Protein AF-0000000075784967 (afdb_homodimer)

Structure (mmCIF, N/CA/C/O backbone):
data_AF-0000000075784967-model_v1
#
loop_
_entity.id
_entity.type
_entity.pdbx_description
1 polymer 'Dynein light chain roadblock-type 1 isoform X1'
#
loop_
_atom_site.group_PDB
_atom_site.id
_atom_site.type_symbol
_atom_site.label_atom_id
_atom_site.label_alt_id
_atom_site.label_comp_id
_atom_site.label_asym_id
_atom_site.label_entity_id
_atom_site.label_seq_id
_atom_site.pdbx_PDB_ins_code
_atom_site.Cartn_x
_atom_site.Cartn_y
_atom_site.Cartn_z
_atom_site.occupancy
_atom_site.B_iso_or_equiv
_atom_site.auth_seq_id
_atom_site.auth_comp_id
_atom_site.auth_asym_id
_atom_site.auth_atom_id
_atom_site.pdbx_PDB_model_num
ATOM 1 N N . MET A 1 1 ? 44.312 -37.844 -14.57 1 30.09 1 MET A N 1
ATOM 2 C CA . MET A 1 1 ? 43.688 -36.562 -14.875 1 30.09 1 MET A CA 1
ATOM 3 C C . MET A 1 1 ? 42.281 -36.5 -14.273 1 30.09 1 MET A C 1
ATOM 5 O O . MET A 1 1 ? 41.438 -37.344 -14.555 1 30.09 1 MET A O 1
ATOM 9 N N . LEU A 1 2 ? 42.125 -36 -12.969 1 28.58 2 LEU A N 1
ATOM 10 C CA . LEU A 1 2 ? 41.062 -36.156 -11.969 1 28.58 2 LEU A CA 1
ATOM 11 C C . LEU A 1 2 ? 39.844 -35.344 -12.352 1 28.58 2 LEU A C 1
ATOM 13 O O . LEU A 1 2 ? 39.906 -34.125 -12.508 1 28.58 2 LEU A O 1
ATOM 17 N N . ARG A 1 3 ? 38.844 -35.844 -13.094 1 38.06 3 ARG A N 1
ATOM 18 C CA . ARG A 1 3 ? 37.562 -35.312 -13.516 1 38.06 3 ARG A CA 1
ATOM 19 C C . ARG A 1 3 ? 36.75 -34.812 -12.32 1 38.06 3 ARG A C 1
ATOM 21 O O . ARG A 1 3 ? 36.375 -35.594 -11.453 1 38.06 3 ARG A O 1
ATOM 28 N N . ILE A 1 4 ? 37.094 -33.562 -11.711 1 37 4 ILE A N 1
ATOM 29 C CA . ILE A 1 4 ? 36.312 -33.031 -10.586 1 37 4 ILE A CA 1
ATOM 30 C C . ILE A 1 4 ? 34.844 -32.906 -10.984 1 37 4 ILE A C 1
ATOM 32 O O . ILE A 1 4 ? 34.531 -32.312 -12.023 1 37 4 ILE A O 1
ATOM 36 N N . PRO A 1 5 ? 33.906 -33.719 -10.547 1 40.22 5 PRO A N 1
ATOM 37 C CA . PRO A 1 5 ? 32.5 -33.656 -10.898 1 40.22 5 PRO A CA 1
ATOM 38 C C . PRO A 1 5 ? 31.859 -32.312 -10.5 1 40.22 5 PRO A C 1
ATOM 40 O O . PRO A 1 5 ? 31.969 -31.906 -9.344 1 40.22 5 PRO A O 1
ATOM 43 N N . VAL A 1 6 ? 31.984 -31.156 -11.219 1 37.62 6 VAL A N 1
ATOM 44 C CA . VAL A 1 6 ? 31.422 -29.828 -11.023 1 37.62 6 VAL A CA 1
ATOM 45 C C . VAL A 1 6 ? 29.922 -29.922 -10.742 1 37.62 6 VAL A C 1
ATOM 47 O O . VAL A 1 6 ? 29.109 -29.938 -11.672 1 37.62 6 VAL A O 1
ATOM 50 N N . GLY A 1 7 ? 29.312 -31.031 -10.289 1 36.94 7 GLY A N 1
ATOM 51 C CA . GLY A 1 7 ? 27.875 -31.234 -10.156 1 36.94 7 GLY A CA 1
ATOM 52 C C . GLY A 1 7 ? 27.203 -30.188 -9.281 1 36.94 7 GLY A C 1
ATOM 53 O O . GLY A 1 7 ? 25.984 -30.219 -9.102 1 36.94 7 GLY A O 1
ATOM 54 N N . LEU A 1 8 ? 27.859 -29.75 -8.078 1 37.34 8 LEU A N 1
ATOM 55 C CA . LEU A 1 8 ? 27.109 -28.969 -7.109 1 37.34 8 LEU A CA 1
ATOM 56 C C . LEU A 1 8 ? 26.703 -27.625 -7.703 1 37.34 8 LEU A C 1
ATOM 58 O O . LEU A 1 8 ? 27.516 -26.719 -7.824 1 37.34 8 LEU A O 1
ATOM 62 N N . SER A 1 9 ? 26.172 -27.5 -8.844 1 36.31 9 SER A N 1
ATOM 63 C CA . SER A 1 9 ? 25.797 -26.156 -9.305 1 36.31 9 SER A CA 1
ATOM 64 C C . SER A 1 9 ? 25.031 -25.406 -8.219 1 36.31 9 SER A C 1
ATOM 66 O O . SER A 1 9 ? 24.031 -25.906 -7.691 1 36.31 9 SER A O 1
ATOM 68 N N . LEU A 1 10 ? 25.531 -24.547 -7.375 1 37.19 10 LEU A N 1
ATOM 69 C CA . LEU A 1 10 ? 25.219 -23.594 -6.32 1 37.19 10 LEU A CA 1
ATOM 70 C C . LEU A 1 10 ? 23.891 -22.891 -6.59 1 37.19 10 LEU A C 1
ATOM 72 O O . LEU A 1 10 ? 23.469 -22.047 -5.797 1 37.19 10 LEU A O 1
ATOM 76 N N . GLY A 1 11 ? 23.609 -22.531 -7.895 1 38.69 11 GLY A N 1
ATOM 77 C CA . GLY A 1 11 ? 22.438 -21.703 -8.141 1 38.69 11 GLY A CA 1
ATOM 78 C C . GLY A 1 11 ? 21.172 -22.266 -7.512 1 38.69 11 GLY A C 1
ATOM 79 O O . GLY A 1 11 ? 20.469 -23.078 -8.125 1 38.69 11 GLY A O 1
ATOM 80 N N . GLN A 1 12 ? 21.156 -22.844 -6.387 1 38.25 12 GLN A N 1
ATOM 81 C CA . GLN A 1 12 ? 20.094 -23.609 -5.754 1 38.25 12 GLN A CA 1
ATOM 82 C C . GLN A 1 12 ? 18.734 -22.938 -5.969 1 38.25 12 GLN A C 1
ATOM 84 O O . GLN A 1 12 ? 18.484 -21.844 -5.461 1 38.25 12 GLN A O 1
ATOM 89 N N . GLU A 1 13 ? 18.141 -22.812 -7.188 1 47.31 13 GLU A N 1
ATOM 90 C CA . GLU A 1 13 ? 16.75 -22.578 -7.57 1 47.31 13 GLU A CA 1
ATOM 91 C C . GLU A 1 13 ? 15.789 -23.047 -6.484 1 47.31 13 GLU A C 1
ATOM 93 O O . GLU A 1 13 ? 15.977 -24.125 -5.914 1 47.31 13 GLU A O 1
ATOM 98 N N . VAL A 1 14 ? 15.602 -22.219 -5.469 1 52.06 14 VAL A N 1
ATOM 99 C CA . VAL A 1 14 ? 14.508 -22.703 -4.641 1 52.06 14 VAL A CA 1
ATOM 100 C C . VAL A 1 14 ? 13.633 -23.656 -5.441 1 52.06 14 VAL A C 1
ATOM 102 O O . VAL A 1 14 ? 13.195 -23.328 -6.547 1 52.06 14 VAL A O 1
ATOM 105 N N . GLY A 1 15 ? 13.961 -24.859 -5.531 1 57.5 15 GLY A N 1
ATOM 106 C CA . GLY A 1 15 ? 13.258 -25.891 -6.27 1 57.5 15 GLY A CA 1
ATOM 107 C C . GLY A 1 15 ? 11.75 -25.703 -6.254 1 57.5 15 GLY A C 1
ATOM 108 O O . GLY A 1 15 ? 11.219 -24.984 -5.418 1 57.5 15 GLY A O 1
ATOM 109 N N . ASP A 1 16 ? 11.102 -25.906 -7.465 1 68.19 16 ASP A N 1
ATOM 110 C CA . ASP A 1 16 ? 9.664 -25.906 -7.691 1 68.19 16 ASP A CA 1
ATOM 111 C C . ASP A 1 16 ? 8.914 -26.438 -6.465 1 68.19 16 ASP A C 1
ATOM 113 O O . ASP A 1 16 ? 7.867 -25.891 -6.094 1 68.19 16 ASP A O 1
ATOM 117 N N . ALA A 1 17 ? 9.641 -27.422 -5.809 1 72.25 17 ALA A N 1
ATOM 118 C CA . ALA A 1 17 ? 8.969 -28.047 -4.672 1 72.25 17 ALA A CA 1
ATOM 119 C C . ALA A 1 17 ? 8.922 -27.094 -3.479 1 72.25 17 ALA A C 1
ATOM 121 O O . ALA A 1 17 ? 7.914 -27.016 -2.77 1 72.25 17 ALA A O 1
ATOM 122 N N . GLU A 1 18 ? 10 -26.375 -3.289 1 76 18 GLU A N 1
ATOM 123 C CA . GLU A 1 18 ? 10.055 -25.438 -2.162 1 76 18 GLU A CA 1
ATOM 124 C C . GLU A 1 18 ? 9.078 -24.281 -2.359 1 76 18 GLU A C 1
ATOM 126 O O . GLU A 1 18 ? 8.43 -23.844 -1.409 1 76 18 GLU A O 1
ATOM 131 N N . VAL A 1 19 ? 9.008 -23.922 -3.562 1 77.62 19 VAL A N 1
ATOM 132 C CA . VAL A 1 19 ? 8.078 -22.844 -3.879 1 77.62 19 VAL A CA 1
ATOM 133 C C . VAL A 1 19 ? 6.645 -23.297 -3.633 1 77.62 19 VAL A C 1
ATOM 135 O O . VAL A 1 19 ? 5.848 -22.578 -3.037 1 77.62 19 VAL A O 1
ATOM 138 N N . GLU A 1 20 ? 6.422 -24.484 -4.027 1 80.38 20 GLU A N 1
ATOM 139 C CA . GLU A 1 20 ? 5.078 -25.047 -3.875 1 80.38 20 GLU A CA 1
ATOM 140 C C . GLU A 1 20 ? 4.691 -25.156 -2.402 1 80.38 20 GLU A C 1
ATOM 142 O O . GLU A 1 20 ? 3.557 -24.844 -2.031 1 80.38 20 GLU A O 1
ATOM 147 N N . GLU A 1 21 ? 5.629 -25.594 -1.611 1 80.62 21 GLU A N 1
ATOM 148 C CA . GLU A 1 21 ? 5.348 -25.75 -0.188 1 80.62 21 GLU A CA 1
ATOM 149 C C . GLU A 1 21 ? 5.047 -24.406 0.463 1 80.62 21 GLU A C 1
ATOM 151 O O . GLU A 1 21 ? 4.137 -24.297 1.286 1 80.62 21 GLU A O 1
ATOM 156 N N . THR A 1 22 ? 5.871 -23.438 0.033 1 81.31 22 THR A N 1
ATOM 157 C CA . THR A 1 22 ? 5.648 -22.109 0.578 1 81.31 22 THR A CA 1
ATOM 158 C C . THR A 1 22 ? 4.27 -21.578 0.183 1 81.31 22 THR A C 1
ATOM 160 O O . THR A 1 22 ? 3.557 -21 1.007 1 81.31 22 THR A O 1
ATOM 163 N N . LEU A 1 23 ? 3.877 -21.797 -0.984 1 85.06 23 LEU A N 1
ATOM 164 C CA . LEU A 1 23 ? 2.588 -21.328 -1.479 1 85.06 23 LEU A CA 1
ATOM 165 C C . LEU A 1 23 ? 1.44 -22.016 -0.75 1 85.06 23 LEU A C 1
ATOM 167 O O . LEU A 1 23 ? 0.428 -21.391 -0.435 1 85.06 23 LEU A O 1
ATOM 171 N N . LYS A 1 24 ? 1.698 -23.312 -0.463 1 85.19 24 LYS A N 1
ATOM 172 C CA . LYS A 1 24 ? 0.679 -24.062 0.254 1 85.19 24 LYS A CA 1
ATOM 173 C C . LYS A 1 24 ? 0.503 -23.547 1.678 1 85.19 24 LYS A C 1
ATOM 175 O O . LYS A 1 24 ? -0.623 -23.406 2.16 1 85.19 24 LYS A O 1
ATOM 180 N N . ARG A 1 25 ? 1.596 -23.297 2.229 1 87.44 25 ARG A N 1
ATOM 181 C CA . ARG A 1 25 ? 1.563 -22.75 3.586 1 87.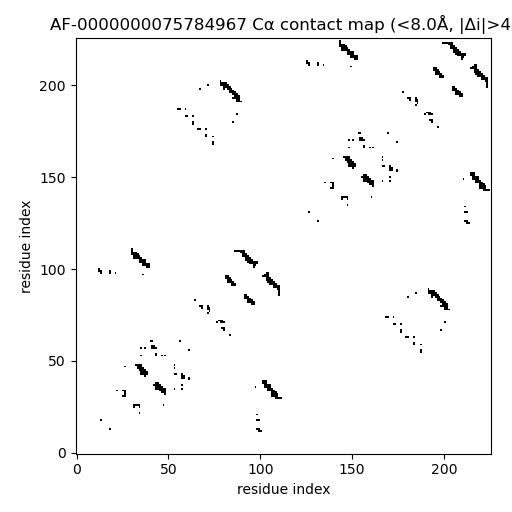44 25 ARG A CA 1
ATOM 182 C C . ARG A 1 25 ? 0.834 -21.422 3.627 1 87.44 25 ARG A C 1
ATOM 184 O O . ARG A 1 25 ? -0.001 -21.188 4.504 1 87.44 25 ARG A O 1
ATOM 191 N N . LEU A 1 26 ? 1.11 -20.609 2.711 1 87.56 26 LEU A N 1
ATOM 192 C CA . LEU A 1 26 ? 0.487 -19.297 2.668 1 87.56 26 LEU A CA 1
ATOM 193 C C . LEU A 1 26 ? -1.01 -19.406 2.396 1 87.56 26 LEU A C 1
ATOM 195 O O . LEU A 1 26 ? -1.811 -18.688 2.992 1 87.56 26 LEU A O 1
ATOM 199 N N . GLN A 1 27 ? -1.315 -20.328 1.542 1 89.94 27 GLN A N 1
ATOM 200 C CA . GLN A 1 27 ? -2.709 -20.516 1.159 1 89.94 27 GLN A CA 1
ATOM 201 C C . GLN A 1 27 ? -3.527 -21.078 2.322 1 89.94 27 GLN A C 1
ATOM 203 O O . GLN A 1 27 ? -4.742 -20.875 2.387 1 89.94 27 GLN A O 1
ATOM 208 N N . SER A 1 28 ? -2.838 -21.75 3.219 1 90.31 28 SER A N 1
ATOM 209 C CA . SER A 1 28 ? -3.535 -22.406 4.32 1 90.31 28 SER A CA 1
ATOM 210 C C . SER A 1 28 ? -3.836 -21.422 5.445 1 90.31 28 SER A C 1
ATOM 212 O O . SER A 1 28 ? -4.609 -21.734 6.359 1 90.31 28 SER A O 1
ATOM 214 N N . GLN A 1 29 ? -3.238 -20.281 5.367 1 89.69 29 GLN A N 1
ATOM 215 C CA . GLN A 1 29 ? -3.482 -19.266 6.383 1 89.69 29 GLN A CA 1
ATOM 216 C C . GLN A 1 29 ? -4.941 -18.812 6.375 1 89.69 29 GLN A C 1
ATOM 218 O O . GLN A 1 29 ? -5.566 -18.734 5.316 1 89.69 29 GLN A O 1
ATOM 223 N N . LYS A 1 30 ? -5.391 -18.484 7.555 1 89.31 30 LYS A N 1
ATOM 224 C CA . LYS A 1 30 ? -6.777 -18.047 7.688 1 89.31 30 LYS A CA 1
ATOM 225 C C . LYS A 1 30 ? -7.023 -16.766 6.918 1 89.31 30 LYS A C 1
ATOM 227 O O . LYS A 1 30 ? -6.246 -15.812 7.02 1 89.31 30 LYS A O 1
ATOM 232 N N . GLY A 1 31 ? -8.094 -16.797 6.074 1 92.56 31 GLY A N 1
ATOM 233 C CA . GLY A 1 31 ? -8.555 -15.586 5.398 1 92.56 31 GLY A CA 1
ATOM 234 C C . GLY A 1 31 ? -7.898 -15.375 4.047 1 92.56 31 GLY A C 1
ATOM 235 O O . GLY A 1 31 ? -8.289 -14.484 3.295 1 92.56 31 GLY A O 1
ATOM 236 N N . VAL A 1 32 ? -6.969 -16.234 3.756 1 94.5 32 VAL A N 1
ATOM 237 C CA . VAL A 1 32 ? -6.289 -16.078 2.475 1 94.5 32 VAL A CA 1
ATOM 238 C C . VAL A 1 32 ? -7.195 -16.578 1.348 1 94.5 32 VAL A C 1
ATOM 240 O O . VAL A 1 32 ? -7.664 -17.719 1.371 1 94.5 32 VAL A O 1
ATOM 243 N N . GLN A 1 33 ? -7.379 -15.703 0.382 1 95.19 33 GLN A N 1
ATOM 244 C CA . GLN A 1 33 ? -8.234 -16.016 -0.759 1 95.19 33 GLN A CA 1
ATOM 245 C C . GLN A 1 33 ? -7.418 -16.594 -1.912 1 95.19 33 GLN A C 1
ATOM 247 O O . GLN A 1 33 ? -7.934 -17.375 -2.709 1 95.19 33 GLN A O 1
ATOM 252 N N . GLY A 1 34 ? -6.199 -16.172 -2.037 1 95.5 34 GLY A N 1
ATOM 253 C CA . GLY A 1 34 ? -5.363 -16.688 -3.113 1 95.5 34 GLY A CA 1
ATOM 254 C C . GLY A 1 34 ? -3.979 -16.062 -3.139 1 95.5 34 GLY A C 1
ATOM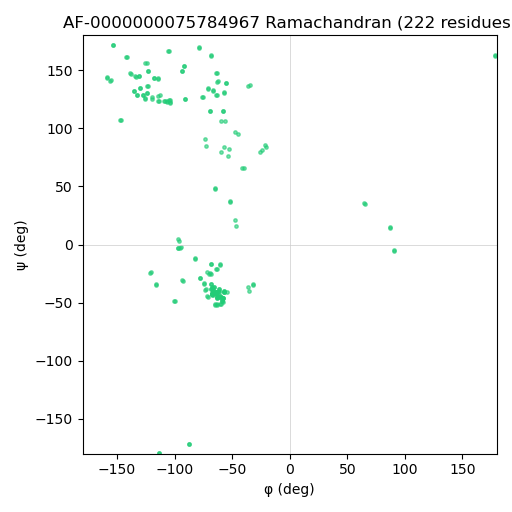 255 O O . GLY A 1 34 ? -3.742 -15.039 -2.504 1 95.5 34 GLY A O 1
ATOM 256 N N . ILE A 1 35 ? -3.145 -16.781 -3.855 1 96.12 35 ILE A N 1
ATOM 257 C CA . ILE A 1 35 ? -1.762 -16.359 -4.035 1 96.12 35 ILE A CA 1
ATOM 258 C C . ILE A 1 35 ? -1.398 -16.391 -5.52 1 96.12 35 ILE A C 1
ATOM 260 O O . ILE A 1 35 ? -1.748 -17.344 -6.227 1 96.12 35 ILE A O 1
ATOM 264 N N . ILE A 1 36 ? -0.762 -15.352 -5.941 1 95.62 36 ILE A N 1
ATOM 265 C CA . ILE A 1 36 ? -0.287 -15.281 -7.316 1 95.62 36 ILE A CA 1
ATOM 266 C C . ILE A 1 36 ? 1.199 -14.93 -7.336 1 95.62 36 ILE A C 1
ATOM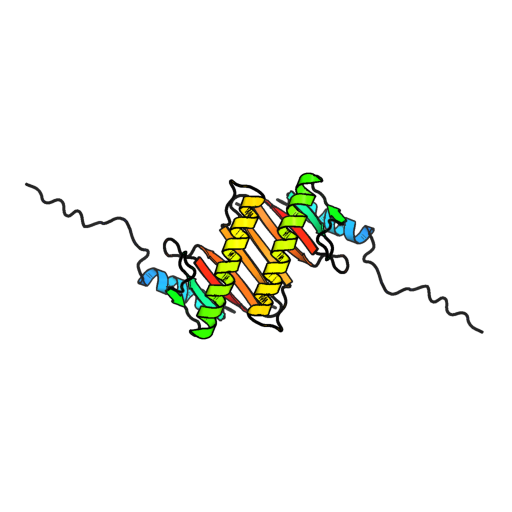 268 O O . ILE A 1 36 ? 1.629 -13.992 -6.668 1 95.62 36 ILE A O 1
ATOM 272 N N . VAL A 1 37 ? 1.924 -15.719 -8.039 1 95 37 VAL A N 1
ATOM 273 C CA . VAL A 1 37 ? 3.332 -15.414 -8.266 1 95 37 VAL A CA 1
ATOM 274 C C . VAL A 1 37 ? 3.521 -14.891 -9.688 1 95 37 VAL A C 1
ATOM 276 O O . VAL A 1 37 ? 3.141 -15.555 -10.656 1 95 37 VAL A O 1
ATOM 279 N N . VAL A 1 38 ? 4.117 -13.703 -9.75 1 95.62 38 VAL A N 1
ATOM 280 C CA . VAL A 1 38 ? 4.27 -13.062 -11.055 1 95.62 38 VAL A CA 1
ATOM 281 C C . VAL A 1 38 ? 5.742 -12.758 -11.312 1 95.62 38 VAL A C 1
ATOM 283 O O . VAL A 1 38 ? 6.5 -12.484 -10.375 1 95.62 38 VAL A O 1
ATOM 286 N N . ASN A 1 39 ? 6.137 -12.781 -12.539 1 92.94 39 ASN A N 1
ATOM 287 C CA . ASN A 1 39 ? 7.508 -12.422 -12.891 1 92.94 39 ASN A CA 1
ATOM 288 C C . ASN A 1 39 ? 7.648 -10.914 -13.109 1 92.94 39 ASN A C 1
ATOM 290 O O . ASN A 1 39 ? 6.707 -10.156 -12.875 1 92.94 39 ASN A O 1
ATOM 294 N N . THR A 1 40 ? 8.836 -10.492 -13.602 1 90.75 40 THR A N 1
ATOM 295 C CA . THR A 1 40 ? 9.172 -9.078 -13.734 1 90.75 40 THR A CA 1
ATOM 296 C C . THR A 1 40 ? 8.328 -8.414 -14.812 1 90.75 40 THR A C 1
ATOM 298 O O . THR A 1 40 ? 8.211 -7.191 -14.852 1 90.75 40 THR A O 1
ATOM 301 N N . GLU A 1 41 ? 7.742 -9.273 -15.641 1 91.69 41 GLU A N 1
ATOM 302 C CA . GLU A 1 41 ? 6.938 -8.727 -16.734 1 91.69 41 GLU A CA 1
ATOM 303 C C . GLU A 1 41 ? 5.457 -8.703 -16.375 1 91.69 41 GLU A C 1
ATOM 305 O O . GLU A 1 41 ? 4.617 -8.328 -17.188 1 91.69 41 GLU A O 1
ATOM 310 N N . GLY A 1 42 ? 5.152 -9.195 -15.242 1 93.25 42 GLY A N 1
ATOM 311 C CA . GLY A 1 42 ? 3.764 -9.211 -14.82 1 93.25 42 GLY A CA 1
ATOM 312 C C . GLY A 1 42 ? 3.008 -10.438 -15.289 1 93.25 42 GLY A C 1
ATOM 313 O O . GLY A 1 42 ? 1.774 -10.453 -15.281 1 93.25 42 GLY A O 1
ATOM 314 N N . ILE A 1 43 ? 3.729 -11.422 -15.727 1 95.12 43 ILE A N 1
ATOM 315 C CA . ILE A 1 43 ? 3.129 -12.664 -16.188 1 95.12 43 ILE A CA 1
ATOM 316 C C . ILE A 1 43 ? 3.016 -13.648 -15.031 1 95.12 43 ILE A C 1
ATOM 318 O O . ILE A 1 43 ? 4.008 -13.953 -14.367 1 95.12 43 ILE A O 1
ATOM 322 N N . PRO A 1 44 ? 1.828 -14.172 -14.766 1 95.06 44 PRO A N 1
ATOM 323 C CA . PRO A 1 44 ? 1.679 -15.133 -13.664 1 95.06 44 PRO A CA 1
ATOM 324 C C . PRO A 1 44 ? 2.406 -16.453 -13.93 1 95.06 44 PRO A C 1
ATOM 326 O O . PRO A 1 44 ? 2.279 -17.016 -15.016 1 95.06 44 PRO A O 1
ATOM 329 N N . ILE A 1 45 ? 3.141 -16.906 -13 1 92.5 45 ILE A N 1
ATOM 330 C CA . ILE A 1 45 ? 3.871 -18.172 -13.047 1 92.5 45 ILE A CA 1
ATOM 331 C C . ILE A 1 45 ? 3.098 -19.234 -12.281 1 92.5 45 ILE A C 1
ATOM 333 O O . ILE A 1 45 ? 3.018 -20.391 -12.727 1 92.5 45 ILE A O 1
ATOM 337 N N . LYS A 1 46 ? 2.686 -18.938 -11.133 1 91.81 46 LYS A N 1
ATOM 338 C CA . LYS A 1 46 ? 1.899 -19.797 -10.258 1 91.81 46 LYS A CA 1
ATOM 339 C C . LYS A 1 46 ? 0.73 -19.031 -9.641 1 91.81 46 LYS A C 1
ATOM 341 O O . LYS A 1 46 ? 0.845 -17.844 -9.344 1 91.81 46 LYS A O 1
ATOM 346 N N . SER A 1 47 ? -0.393 -19.797 -9.484 1 93.62 47 SER A N 1
ATOM 347 C CA . SER A 1 47 ? -1.565 -19.156 -8.883 1 93.62 47 SER A CA 1
ATOM 348 C C . SER A 1 47 ? -2.48 -20.203 -8.242 1 93.62 47 SER A C 1
ATOM 350 O O . SER A 1 47 ? -2.625 -21.312 -8.75 1 93.62 47 SER A O 1
ATOM 352 N N . THR A 1 48 ? -2.994 -19.812 -7.129 1 94.19 48 THR A N 1
ATOM 353 C CA . THR A 1 48 ? -4.004 -20.656 -6.508 1 94.19 48 THR A CA 1
ATOM 354 C C . THR A 1 48 ? -5.406 -20.172 -6.863 1 94.19 48 THR A C 1
ATOM 356 O O . THR A 1 48 ? -6.398 -20.688 -6.324 1 94.19 48 THR A O 1
ATOM 359 N N . MET A 1 49 ? -5.512 -19.188 -7.703 1 94.19 49 MET A N 1
ATOM 360 C CA . MET A 1 49 ? -6.785 -18.609 -8.117 1 94.19 49 MET A CA 1
ATOM 361 C C . MET A 1 49 ? -7.148 -19.031 -9.531 1 94.19 49 MET A C 1
ATOM 363 O O . MET A 1 49 ? -6.328 -19.625 -10.234 1 94.19 49 MET A O 1
ATOM 367 N N . ASP A 1 50 ? -8.438 -18.781 -9.898 1 95.56 50 ASP A N 1
ATOM 368 C CA . ASP A 1 50 ? -8.844 -19.125 -11.258 1 95.56 50 ASP A CA 1
ATOM 369 C C . ASP A 1 50 ? -8.156 -18.203 -12.273 1 95.56 50 ASP A C 1
ATOM 371 O O . ASP A 1 50 ? -7.68 -17.125 -11.922 1 95.56 50 ASP A O 1
ATOM 375 N N . ASN A 1 51 ? -8.125 -18.578 -13.547 1 95.44 51 ASN A N 1
ATOM 376 C CA . ASN A 1 51 ? -7.34 -17.906 -14.578 1 95.44 51 ASN A CA 1
ATOM 377 C C . ASN A 1 51 ? -7.809 -16.469 -14.797 1 95.44 51 ASN A C 1
ATOM 379 O O . ASN A 1 51 ? -6.992 -15.547 -14.836 1 95.44 51 ASN A O 1
ATOM 383 N N . PRO A 1 52 ? -9.109 -16.203 -14.914 1 95.88 52 PRO A N 1
ATOM 384 C CA . PRO A 1 52 ? -9.539 -14.828 -15.117 1 95.88 52 PRO A CA 1
ATOM 385 C C . PRO A 1 52 ? -9.148 -13.906 -13.961 1 95.88 52 PRO A C 1
ATOM 387 O O . PRO A 1 52 ? -8.688 -12.781 -14.195 1 95.88 52 PRO A O 1
ATOM 390 N N . THR A 1 53 ? -9.281 -14.398 -12.75 1 95.69 53 THR A N 1
ATOM 391 C CA . THR A 1 53 ? -8.914 -13.625 -11.562 1 95.69 53 THR A CA 1
ATOM 392 C C . THR A 1 53 ? -7.402 -13.406 -11.508 1 95.69 53 THR A C 1
ATOM 394 O O . THR A 1 53 ? -6.941 -12.305 -11.227 1 95.69 53 THR A O 1
ATOM 397 N N . THR A 1 54 ? -6.656 -14.461 -11.82 1 96.75 54 THR A N 1
ATOM 398 C CA . THR A 1 54 ? -5.199 -14.391 -11.844 1 96.75 54 THR A CA 1
ATOM 399 C C . THR A 1 54 ? -4.719 -13.336 -12.836 1 96.75 54 THR A C 1
ATOM 401 O O . THR A 1 54 ? -3.883 -12.492 -12.5 1 96.75 54 THR A O 1
ATOM 404 N N . THR A 1 55 ? -5.273 -13.398 -14 1 96.38 55 THR A N 1
ATOM 405 C CA . THR A 1 55 ? -4.863 -12.469 -15.039 1 96.38 55 THR A CA 1
ATOM 406 C C . THR A 1 55 ? -5.203 -11.031 -14.656 1 96.38 55 THR A C 1
ATOM 408 O O . THR A 1 55 ? -4.387 -10.125 -14.836 1 96.38 55 THR A O 1
ATOM 411 N N . GLN A 1 56 ? -6.352 -10.852 -14.078 1 96 56 GLN A N 1
ATOM 412 C CA . GLN A 1 56 ? -6.797 -9.523 -13.68 1 96 56 GLN A CA 1
ATOM 413 C C . GLN A 1 56 ? -5.898 -8.938 -12.594 1 96 56 GLN A C 1
ATOM 415 O O . GLN A 1 56 ? -5.383 -7.828 -12.734 1 96 56 GLN A O 1
ATOM 420 N N . TYR A 1 57 ? -5.719 -9.695 -11.586 1 96.88 57 TYR A N 1
ATOM 421 C CA . TYR A 1 57 ? -4.883 -9.227 -10.484 1 96.88 57 TYR A CA 1
ATOM 422 C C . TYR A 1 57 ? -3.449 -9 -10.945 1 96.88 57 TYR A C 1
ATOM 424 O O . TYR A 1 57 ? -2.834 -7.984 -10.602 1 96.88 57 TYR A O 1
ATOM 432 N N . ALA A 1 58 ? -2.953 -9.93 -11.68 1 96.44 58 ALA A N 1
ATOM 433 C CA . ALA A 1 58 ? -1.562 -9.836 -12.109 1 96.44 58 ALA A CA 1
ATOM 434 C C . ALA A 1 58 ? -1.315 -8.562 -12.906 1 96.44 58 ALA A C 1
ATOM 436 O O . ALA A 1 58 ? -0.351 -7.836 -12.648 1 96.44 58 ALA A O 1
ATOM 437 N N . ASN A 1 59 ? -2.168 -8.336 -13.836 1 96 59 ASN A N 1
ATOM 438 C CA . ASN A 1 59 ? -2.012 -7.168 -14.688 1 96 59 ASN A CA 1
ATOM 439 C C . ASN A 1 59 ? -2.131 -5.871 -13.898 1 96 59 ASN A C 1
ATOM 441 O O . ASN A 1 59 ? -1.23 -5.031 -13.93 1 96 59 ASN A O 1
ATOM 445 N N . LEU A 1 60 ? -3.188 -5.738 -13.133 1 96.12 60 LEU A N 1
ATOM 446 C CA . LEU A 1 60 ? -3.465 -4.504 -12.406 1 96.12 60 LEU A CA 1
ATOM 447 C C . LEU A 1 60 ? -2.42 -4.262 -11.328 1 96.12 60 LEU A C 1
ATOM 449 O O . LEU A 1 60 ? -1.938 -3.139 -11.156 1 96.12 60 LEU A O 1
ATOM 453 N N . MET A 1 61 ? -2.027 -5.309 -10.617 1 96.06 61 MET A N 1
ATOM 454 C CA . MET A 1 61 ? -1.093 -5.137 -9.508 1 96.06 61 MET A CA 1
ATOM 455 C C . MET A 1 61 ? 0.321 -4.887 -10.023 1 96.06 61 MET A C 1
ATOM 457 O O . MET A 1 61 ? 1.091 -4.152 -9.406 1 96.06 61 MET A O 1
ATOM 461 N N . HIS A 1 62 ? 0.572 -5.531 -11.156 1 94.62 62 HIS A N 1
ATOM 462 C CA . HIS A 1 62 ? 1.879 -5.262 -11.742 1 94.62 62 HIS A CA 1
ATOM 463 C C . HIS A 1 62 ? 2.039 -3.783 -12.07 1 94.62 62 HIS A C 1
ATOM 465 O O . HIS A 1 62 ? 3.049 -3.17 -11.719 1 94.62 62 HIS A O 1
ATOM 471 N N . ASN A 1 63 ? 1.087 -3.256 -12.758 1 95.75 63 ASN A N 1
ATOM 472 C CA . ASN A 1 63 ? 1.108 -1.835 -13.094 1 95.75 63 ASN A CA 1
ATOM 473 C C . ASN A 1 63 ? 1.187 -0.968 -11.836 1 95.75 63 ASN A C 1
ATOM 475 O O . ASN A 1 63 ? 1.922 0.02 -11.805 1 95.75 63 ASN A O 1
ATOM 479 N N . PHE A 1 64 ? 0.5 -1.362 -10.883 1 96.44 64 PHE A N 1
ATOM 480 C CA . PHE A 1 64 ? 0.454 -0.596 -9.641 1 96.44 64 PHE A CA 1
ATOM 481 C C . PHE A 1 64 ? 1.8 -0.639 -8.93 1 96.44 64 PHE A C 1
ATOM 483 O O . PHE A 1 64 ? 2.256 0.371 -8.391 1 96.44 64 PHE A O 1
ATOM 490 N N . ILE A 1 65 ? 2.451 -1.744 -8.961 1 96.25 65 ILE A N 1
ATOM 491 C CA . ILE A 1 65 ? 3.746 -1.915 -8.312 1 96.25 65 ILE A CA 1
ATOM 492 C C . ILE A 1 65 ? 4.797 -1.062 -9.023 1 96.25 65 ILE A C 1
ATOM 494 O O . ILE A 1 65 ? 5.648 -0.45 -8.375 1 96.25 65 ILE A O 1
ATOM 498 N N . LEU A 1 66 ? 4.742 -1.047 -10.375 1 95 66 LEU A N 1
ATOM 499 C CA . LEU A 1 66 ? 5.66 -0.197 -11.125 1 95 66 LEU A CA 1
ATOM 500 C C . LEU A 1 66 ? 5.52 1.261 -10.703 1 95 66 LEU A C 1
ATOM 502 O O . LEU A 1 66 ? 6.52 1.959 -10.523 1 95 66 LEU A O 1
ATOM 506 N N . LYS A 1 67 ? 4.336 1.672 -10.508 1 96.88 67 LYS A N 1
ATOM 507 C CA . LYS A 1 67 ? 4.082 3.039 -10.062 1 96.88 67 LYS A CA 1
ATOM 508 C C . LYS A 1 67 ? 4.602 3.26 -8.641 1 96.88 67 LYS A C 1
ATOM 510 O O . LYS A 1 67 ? 5.148 4.32 -8.336 1 96.88 67 LYS A O 1
ATOM 515 N N . ALA A 1 68 ? 4.344 2.297 -7.777 1 97.69 68 ALA A N 1
ATOM 516 C CA . ALA A 1 68 ? 4.84 2.389 -6.406 1 97.69 68 ALA A CA 1
ATOM 517 C C . ALA A 1 68 ? 6.359 2.531 -6.379 1 97.69 68 ALA A C 1
ATOM 519 O O . ALA A 1 68 ? 6.895 3.383 -5.664 1 97.69 68 ALA A O 1
ATOM 520 N N . ARG A 1 69 ? 6.988 1.7 -7.168 1 96.12 69 ARG A N 1
ATOM 521 C CA . ARG A 1 69 ? 8.445 1.769 -7.262 1 96.12 69 ARG A CA 1
ATOM 522 C C . ARG A 1 69 ? 8.898 3.148 -7.727 1 96.12 69 ARG A C 1
ATOM 524 O O . ARG A 1 69 ? 9.82 3.729 -7.156 1 96.12 69 ARG A O 1
ATOM 531 N N . SER A 1 70 ? 8.25 3.6 -8.719 1 97.25 70 SER A N 1
ATOM 532 C CA . SER A 1 70 ? 8.578 4.914 -9.258 1 97.25 70 SER A CA 1
ATOM 533 C C . SER A 1 70 ? 8.367 6.008 -8.211 1 97.25 70 SER A C 1
ATOM 535 O O . SER A 1 70 ? 9.203 6.895 -8.055 1 97.25 70 SER A O 1
ATOM 537 N N . THR A 1 71 ? 7.258 5.965 -7.516 1 97.19 71 THR A N 1
ATOM 538 C CA . THR A 1 71 ? 6.938 6.957 -6.5 1 97.19 71 THR A CA 1
ATOM 539 C C . THR A 1 71 ? 8 6.98 -5.41 1 97.19 71 THR A C 1
ATOM 541 O O . THR A 1 71 ? 8.484 8.047 -5.027 1 97.19 71 THR A O 1
ATOM 544 N N . VAL A 1 72 ? 8.43 5.832 -4.922 1 97.31 72 VAL A N 1
ATOM 545 C CA . VAL A 1 72 ? 9.445 5.707 -3.883 1 97.31 72 VAL A CA 1
ATOM 546 C C . VAL A 1 72 ? 10.766 6.305 -4.371 1 97.31 72 VAL A C 1
ATOM 548 O O . VAL A 1 72 ? 11.438 7.035 -3.639 1 97.31 72 VAL A O 1
ATOM 551 N N . ARG A 1 73 ? 11.094 6.113 -5.613 1 97.25 73 ARG A N 1
ATOM 552 C CA . ARG A 1 73 ? 12.359 6.578 -6.168 1 97.25 73 ARG A CA 1
ATOM 553 C C . ARG A 1 73 ? 12.312 8.078 -6.457 1 97.25 73 ARG A C 1
ATOM 555 O O . ARG A 1 73 ? 13.344 8.75 -6.426 1 97.25 73 ARG A O 1
ATOM 562 N N . GLU A 1 74 ? 11.086 8.555 -6.75 1 96.69 74 GLU A N 1
ATOM 563 C CA . GLU A 1 74 ? 10.922 9.992 -6.938 1 96.69 74 GLU A CA 1
ATOM 564 C C . GLU A 1 74 ? 11.125 10.742 -5.625 1 96.69 74 GLU A C 1
ATOM 566 O O . GLU A 1 74 ? 11.625 11.875 -5.621 1 96.69 74 GLU A O 1
ATOM 571 N N . ILE A 1 75 ? 10.727 10.117 -4.531 1 95 75 ILE A N 1
ATOM 572 C CA . ILE A 1 75 ? 10.93 10.711 -3.209 1 95 75 ILE A CA 1
ATOM 573 C C . ILE A 1 75 ? 12.414 10.648 -2.842 1 95 75 ILE A C 1
ATOM 575 O O . ILE A 1 75 ? 12.977 11.625 -2.348 1 95 75 ILE A O 1
ATOM 579 N N . ASP A 1 76 ? 12.977 9.516 -3.094 1 95.44 76 ASP A N 1
ATOM 580 C CA . ASP A 1 76 ? 14.391 9.266 -2.834 1 95.44 76 ASP A CA 1
ATOM 581 C C . ASP A 1 76 ? 14.977 8.305 -3.859 1 95.44 76 ASP A C 1
ATOM 583 O O . ASP A 1 76 ? 14.727 7.098 -3.799 1 95.44 76 ASP A O 1
ATOM 587 N N . PRO A 1 77 ? 15.828 8.789 -4.82 1 96.38 77 PRO A N 1
ATOM 588 C CA . PRO A 1 77 ? 16.328 7.973 -5.926 1 96.38 77 PRO A CA 1
ATOM 589 C C . PRO A 1 77 ? 17.141 6.773 -5.449 1 96.38 77 PRO A C 1
ATOM 591 O O . PRO A 1 77 ? 17.391 5.844 -6.223 1 96.38 77 PRO A O 1
ATOM 594 N N . GLN A 1 78 ? 17.625 6.754 -4.207 1 96.88 78 GLN A N 1
ATOM 595 C CA . GLN A 1 78 ? 18.406 5.641 -3.686 1 96.88 78 GLN A CA 1
ATOM 596 C C . GLN A 1 78 ? 17.531 4.648 -2.932 1 96.88 78 GLN A C 1
ATOM 598 O O . GLN A 1 78 ? 18.031 3.693 -2.334 1 96.88 78 GLN A O 1
ATOM 603 N N . ASN A 1 79 ? 16.344 4.957 -2.848 1 96.81 79 ASN A N 1
ATOM 604 C CA . ASN A 1 79 ? 15.383 4.129 -2.131 1 96.81 79 ASN A CA 1
ATOM 605 C C . ASN A 1 79 ? 14.703 3.129 -3.062 1 96.81 79 ASN A C 1
ATOM 607 O O . ASN A 1 79 ? 14.68 3.326 -4.281 1 96.81 79 ASN A O 1
ATOM 611 N N . ASP A 1 80 ? 14.234 1.972 -2.49 1 96.88 80 ASP A N 1
ATOM 612 C CA . ASP A 1 80 ? 13.555 0.942 -3.271 1 96.88 80 AS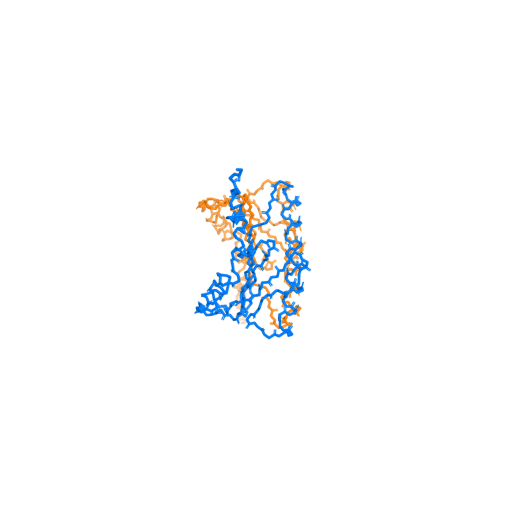P A CA 1
ATOM 613 C C . ASP A 1 80 ? 12.344 0.392 -2.521 1 96.88 80 ASP A C 1
ATOM 615 O O . ASP A 1 80 ? 12.391 0.228 -1.301 1 96.88 80 ASP A O 1
ATOM 619 N N . LEU A 1 81 ? 11.398 0.066 -3.281 1 96.62 81 LEU A N 1
ATOM 620 C CA . LEU A 1 81 ? 10.203 -0.557 -2.725 1 96.62 81 LEU A CA 1
ATOM 621 C C . LEU A 1 81 ? 10.492 -1.978 -2.254 1 96.62 81 LEU A C 1
ATOM 623 O O . LEU A 1 81 ? 11.141 -2.75 -2.969 1 96.62 81 LEU A O 1
ATOM 627 N N . THR A 1 82 ? 10.023 -2.377 -1.003 1 96.19 82 THR A N 1
ATOM 628 C CA . THR A 1 82 ? 10.258 -3.732 -0.518 1 96.19 82 THR A CA 1
ATOM 629 C C . THR A 1 82 ? 8.938 -4.441 -0.231 1 96.19 82 THR A C 1
ATOM 631 O O . THR A 1 82 ? 8.875 -5.672 -0.221 1 96.19 82 THR A O 1
ATOM 634 N N . PHE A 1 83 ? 7.887 -3.641 0.014 1 96.81 83 PHE A N 1
ATOM 635 C CA . PHE A 1 83 ? 6.602 -4.223 0.375 1 96.81 83 PHE A CA 1
ATOM 636 C C . PHE A 1 83 ? 5.469 -3.238 0.109 1 96.81 83 PHE A C 1
ATOM 638 O O . PHE A 1 83 ? 5.66 -2.023 0.195 1 96.81 83 PHE A O 1
ATOM 645 N N . LEU A 1 84 ? 4.332 -3.793 -0.326 1 97.62 84 LEU A N 1
ATOM 646 C CA . LEU A 1 84 ? 3.133 -3.002 -0.584 1 97.62 84 LEU A CA 1
ATOM 647 C C . LEU A 1 84 ? 1.896 -3.689 -0.017 1 97.62 84 LEU A C 1
ATOM 649 O O . LEU A 1 84 ? 1.731 -4.902 -0.166 1 97.62 84 LEU A O 1
ATOM 653 N N . ARG A 1 85 ? 1.07 -2.906 0.705 1 97.5 85 ARG A N 1
ATOM 654 C CA . ARG A 1 85 ? -0.182 -3.438 1.233 1 97.5 85 ARG A CA 1
ATOM 655 C C . ARG A 1 85 ? -1.343 -2.492 0.943 1 97.5 85 ARG A C 1
ATOM 657 O O . ARG A 1 85 ? -1.262 -1.295 1.227 1 97.5 85 ARG A O 1
ATOM 664 N N . ILE A 1 86 ? -2.357 -3.092 0.382 1 97.81 86 ILE A N 1
ATOM 665 C CA . ILE A 1 86 ? -3.586 -2.365 0.073 1 97.81 86 ILE A CA 1
ATOM 666 C C . ILE A 1 86 ? -4.758 -2.99 0.827 1 97.81 86 ILE A C 1
ATOM 668 O O . ILE A 1 86 ? -4.977 -4.199 0.752 1 97.81 86 ILE A O 1
ATOM 672 N N . ARG A 1 87 ? -5.434 -2.143 1.56 1 97.38 87 ARG A N 1
ATOM 673 C CA . ARG A 1 87 ? -6.668 -2.596 2.199 1 97.38 87 ARG A CA 1
ATOM 674 C C . ARG A 1 87 ? -7.883 -1.894 1.604 1 97.38 87 ARG A C 1
ATOM 676 O O . ARG A 1 87 ? -7.875 -0.674 1.424 1 97.38 87 ARG A O 1
ATOM 683 N N . SER A 1 88 ? -8.773 -2.689 1.241 1 97.31 88 SER A N 1
ATOM 684 C CA . SER A 1 88 ? -10.062 -2.193 0.755 1 97.31 88 SER A CA 1
ATOM 685 C C . SER A 1 88 ? -11.195 -2.574 1.702 1 97.31 88 SER A C 1
ATOM 687 O O . SER A 1 88 ? -10.961 -3.189 2.744 1 97.31 88 SER A O 1
ATOM 689 N N . LYS A 1 89 ? -12.43 -2.219 1.41 1 95.81 89 LYS A N 1
ATOM 690 C CA . LYS A 1 89 ? -13.609 -2.57 2.201 1 95.81 89 LYS A CA 1
ATOM 691 C C . LYS A 1 89 ? -13.828 -4.078 2.213 1 95.81 89 LYS A C 1
ATOM 693 O O . LYS A 1 89 ? -14.391 -4.621 3.168 1 95.81 89 LYS A O 1
ATOM 698 N N . LYS A 1 90 ? -13.281 -4.789 1.258 1 95.75 90 LYS A N 1
ATOM 699 C CA . LYS A 1 90 ? -13.633 -6.195 1.083 1 95.75 90 LYS A CA 1
ATOM 700 C C . LYS A 1 90 ? -12.43 -7.098 1.33 1 95.75 90 LYS A C 1
ATOM 702 O O . LYS A 1 90 ? -12.57 -8.203 1.861 1 95.75 90 LYS A O 1
ATOM 707 N N . ASN A 1 91 ? -11.242 -6.609 0.949 1 96.62 91 ASN A N 1
ATOM 708 C CA . ASN A 1 91 ? -10.086 -7.484 1.067 1 96.62 91 ASN A CA 1
ATOM 709 C C . ASN A 1 91 ? -8.797 -6.688 1.245 1 96.62 91 ASN A C 1
ATOM 711 O O . ASN A 1 91 ? -8.82 -5.457 1.24 1 96.62 91 ASN A O 1
ATOM 715 N N . GLU A 1 92 ? -7.824 -7.426 1.507 1 97.12 92 GLU A N 1
ATOM 716 C CA . GLU A 1 92 ? -6.461 -6.902 1.545 1 97.12 92 GLU A CA 1
ATOM 717 C C . GLU A 1 92 ? -5.586 -7.566 0.485 1 97.12 92 GLU A C 1
ATOM 719 O O . GLU A 1 92 ? -5.699 -8.766 0.244 1 97.12 92 GLU A O 1
ATOM 724 N N . ILE A 1 93 ? -4.742 -6.809 -0.056 1 97.69 93 ILE A N 1
ATOM 725 C CA . ILE A 1 93 ? -3.771 -7.305 -1.022 1 97.69 93 ILE A CA 1
ATOM 726 C C . ILE A 1 93 ? -2.357 -6.969 -0.552 1 97.69 93 ILE A C 1
ATOM 728 O O . ILE A 1 93 ? -2.07 -5.82 -0.198 1 97.69 93 ILE A O 1
ATOM 732 N N . MET A 1 94 ? -1.497 -7.93 -0.557 1 97 94 MET A N 1
ATOM 733 C CA . MET A 1 94 ? -0.101 -7.746 -0.172 1 97 94 MET A CA 1
ATOM 734 C C . MET A 1 94 ? 0.836 -8.188 -1.289 1 97 94 MET A C 1
ATOM 736 O O . MET A 1 94 ? 0.586 -9.203 -1.949 1 97 94 MET A O 1
ATOM 740 N N . VAL A 1 95 ? 1.827 -7.383 -1.507 1 96.94 95 VAL A N 1
ATOM 741 C CA . VAL A 1 95 ? 2.809 -7.688 -2.541 1 96.94 95 VAL A CA 1
ATOM 742 C C . VAL A 1 95 ? 4.215 -7.66 -1.944 1 96.94 95 VAL A C 1
ATOM 744 O O . VAL A 1 95 ? 4.605 -6.684 -1.304 1 96.94 95 VAL A O 1
ATOM 747 N N . ALA A 1 96 ? 4.91 -8.68 -2.104 1 94.5 96 ALA A N 1
ATOM 748 C CA . ALA A 1 96 ? 6.285 -8.828 -1.635 1 94.5 96 ALA A CA 1
ATOM 749 C C . ALA A 1 96 ? 7.129 -9.594 -2.648 1 94.5 96 ALA A C 1
ATOM 751 O O . ALA A 1 96 ? 6.59 -10.219 -3.566 1 94.5 96 ALA A O 1
ATOM 752 N N . PRO A 1 97 ? 8.422 -9.406 -2.443 1 89.69 97 PRO A N 1
ATOM 753 C CA . PRO A 1 97 ? 9.258 -10.242 -3.307 1 89.69 97 PRO A CA 1
ATOM 754 C C . PRO A 1 97 ? 8.938 -11.727 -3.184 1 89.69 97 PRO A C 1
ATOM 756 O O . PRO A 1 97 ? 8.633 -12.211 -2.086 1 89.69 97 PRO A O 1
ATOM 759 N N . GLY A 1 98 ? 8.922 -12.406 -4.246 1 83.81 98 GLY A N 1
ATOM 760 C CA . GLY A 1 98 ? 8.602 -13.828 -4.258 1 83.81 98 GLY A CA 1
ATOM 761 C C . GLY A 1 98 ? 9.758 -14.703 -3.818 1 83.81 98 GLY A C 1
ATOM 762 O O . GLY A 1 98 ? 10.859 -14.211 -3.564 1 83.81 98 GLY A O 1
ATOM 763 N N . ALA A 1 99 ? 9.391 -15.984 -3.625 1 77.06 99 ALA A N 1
ATOM 764 C CA . ALA A 1 99 ? 10.383 -16.969 -3.221 1 77.06 99 ALA A CA 1
ATOM 765 C C . ALA A 1 99 ? 11.336 -17.297 -4.367 1 77.06 99 ALA A C 1
ATOM 767 O O . ALA A 1 99 ? 12.461 -17.75 -4.141 1 77.06 99 ALA A O 1
ATOM 768 N N . MET A 1 100 ? 10.789 -17.047 -5.57 1 78.44 100 MET A N 1
ATOM 769 C CA . MET A 1 100 ? 11.602 -17.281 -6.758 1 78.44 100 MET A CA 1
ATOM 770 C C . MET A 1 100 ? 12.312 -16 -7.195 1 78.44 100 MET A C 1
ATOM 772 O O . MET A 1 100 ? 11.844 -14.906 -6.91 1 78.44 100 MET A O 1
ATOM 776 N N . GLU A 1 101 ? 13.484 -16.219 -7.789 1 83.12 101 GLU A N 1
ATOM 777 C CA . GLU A 1 101 ? 14.234 -15.07 -8.273 1 83.12 101 GLU A CA 1
ATOM 778 C C . GLU A 1 101 ? 13.406 -14.242 -9.258 1 83.12 101 GLU A C 1
ATOM 780 O O . GLU A 1 101 ? 12.758 -14.797 -10.141 1 83.12 101 GLU A O 1
ATOM 785 N N . ARG A 1 102 ? 13.367 -12.961 -9.031 1 87.81 102 ARG A N 1
ATOM 786 C CA . ARG A 1 102 ? 12.758 -11.984 -9.93 1 87.81 102 ARG A CA 1
ATOM 787 C C . ARG A 1 102 ? 11.258 -12.203 -10.031 1 87.81 102 ARG A C 1
ATOM 789 O O . ARG A 1 102 ? 10.703 -12.234 -11.133 1 87.81 102 ARG A O 1
ATOM 796 N N . THR A 1 103 ? 10.672 -12.617 -8.945 1 91.62 103 THR A N 1
ATOM 797 C CA . THR A 1 103 ? 9.219 -12.742 -8.906 1 91.62 103 THR A CA 1
ATOM 798 C C . THR A 1 103 ? 8.633 -11.938 -7.758 1 91.62 103 THR A C 1
ATOM 800 O O . THR A 1 103 ? 9.344 -11.57 -6.82 1 91.62 103 THR A O 1
ATOM 803 N N . GLU A 1 104 ? 7.422 -11.609 -7.941 1 93.5 104 GLU A N 1
ATOM 804 C CA . GLU A 1 104 ? 6.617 -11 -6.887 1 93.5 104 GLU A CA 1
ATOM 805 C C . GLU A 1 104 ? 5.48 -11.914 -6.453 1 93.5 104 GLU A C 1
ATOM 807 O O . GLU A 1 104 ? 4.941 -12.672 -7.266 1 93.5 104 GLU A O 1
ATOM 812 N N . GLU A 1 105 ? 5.27 -11.859 -5.277 1 94.5 105 GLU A N 1
ATOM 813 C CA . GLU A 1 105 ? 4.168 -12.641 -4.723 1 94.5 105 GLU A CA 1
ATOM 814 C C . GLU A 1 105 ? 3.014 -11.734 -4.293 1 94.5 105 GLU A C 1
ATOM 816 O O . GLU A 1 105 ? 3.205 -10.805 -3.512 1 94.5 105 GLU A O 1
ATOM 821 N N . LEU A 1 106 ? 1.885 -12.055 -4.875 1 96.62 106 LEU A N 1
ATOM 822 C CA . LEU A 1 106 ? 0.65 -11.359 -4.516 1 96.62 106 LEU A CA 1
ATOM 823 C C . LEU A 1 106 ? -0.225 -12.242 -3.627 1 96.62 106 LEU A C 1
ATOM 825 O O . LEU A 1 106 ? -0.516 -13.391 -3.973 1 96.62 106 LEU A O 1
ATOM 829 N N . LYS A 1 107 ? -0.535 -11.719 -2.453 1 96.19 107 LYS A N 1
ATOM 830 C CA . LYS A 1 107 ? -1.44 -12.414 -1.542 1 96.19 107 LYS A CA 1
ATOM 831 C C . LYS A 1 107 ? -2.732 -11.625 -1.344 1 96.19 107 LYS A C 1
ATOM 833 O O . LYS A 1 107 ? -2.699 -10.445 -0.997 1 96.19 107 LYS A O 1
ATOM 838 N N . VAL A 1 108 ? -3.783 -12.266 -1.63 1 97.19 108 VAL A N 1
ATOM 839 C CA . VAL A 1 108 ? -5.102 -11.68 -1.423 1 97.19 108 VAL A CA 1
ATOM 840 C C . VAL A 1 108 ? -5.777 -12.328 -0.216 1 97.19 108 VAL A C 1
ATOM 842 O O . VAL A 1 108 ? -5.898 -13.555 -0.152 1 97.19 108 VAL A O 1
ATOM 845 N N . GLN A 1 109 ? -6.141 -11.508 0.728 1 96.38 109 GLN A N 1
ATOM 846 C CA . GLN A 1 109 ? -6.734 -12.016 1.962 1 96.38 109 GLN A CA 1
ATOM 847 C C . GLN A 1 109 ? -8.016 -11.266 2.305 1 96.38 109 GLN A C 1
ATOM 849 O O . GLN A 1 109 ? -8.133 -10.07 2.031 1 96.38 109 GLN A O 1
ATOM 854 N N . ARG A 1 110 ? -8.945 -12 2.863 1 93.38 110 ARG A N 1
ATOM 855 C CA . ARG A 1 110 ? -10.164 -11.352 3.332 1 93.38 110 ARG A CA 1
ATOM 856 C C . ARG A 1 110 ? -9.859 -10.344 4.434 1 93.38 110 ARG A C 1
ATOM 858 O O . ARG A 1 110 ? -8.898 -10.516 5.188 1 93.38 110 ARG A O 1
ATOM 865 N N . LYS A 1 111 ? -10.617 -9.195 4.32 1 85.88 111 LYS A N 1
ATOM 866 C CA . LYS A 1 111 ? -10.422 -8.18 5.352 1 85.88 111 LYS A CA 1
ATOM 867 C C . LYS A 1 111 ? -10.703 -8.742 6.742 1 85.88 111 LYS A C 1
ATOM 869 O O . LYS A 1 111 ? -11.742 -9.375 6.965 1 85.88 111 LYS A O 1
ATOM 874 N N . GLN A 1 112 ? -9.68 -8.828 7.609 1 66.94 112 GLN A N 1
ATOM 875 C CA . GLN A 1 112 ? -9.891 -9.344 8.961 1 66.94 112 GLN A CA 1
ATOM 876 C C . GLN A 1 112 ? -10.711 -8.367 9.797 1 66.94 112 GLN A C 1
ATOM 878 O O . GLN A 1 112 ? -10.594 -7.152 9.633 1 66.94 112 GLN A O 1
ATOM 883 N N . ARG A 1 113 ? -12.023 -8.688 10.273 1 55.22 113 ARG A N 1
ATOM 884 C CA . ARG A 1 113 ? -12.898 -7.941 11.172 1 55.22 113 ARG A CA 1
ATOM 885 C C . ARG A 1 113 ? -12.133 -7.453 12.398 1 55.22 113 ARG A C 1
ATOM 887 O O . ARG A 1 113 ? -11.172 -8.094 12.836 1 55.22 113 ARG A O 1
ATOM 894 N N . MET B 1 1 ? -44.031 32.469 21.828 1 30.2 1 MET B N 1
ATOM 895 C CA . MET B 1 1 ? -43.312 32.094 20.594 1 30.2 1 MET B CA 1
ATOM 896 C C . MET B 1 1 ? -41.875 31.75 20.875 1 30.2 1 MET B C 1
ATOM 898 O O . MET B 1 1 ? -41.094 32.594 21.344 1 30.2 1 MET B O 1
ATOM 902 N N . LEU B 1 2 ? -41.594 30.453 21.375 1 28.47 2 LEU B N 1
ATOM 903 C CA . LEU B 1 2 ? -40.438 29.906 22.094 1 28.47 2 LEU B CA 1
ATOM 904 C C . LEU B 1 2 ? -39.25 29.766 21.156 1 28.47 2 LEU B C 1
ATOM 906 O O . LEU B 1 2 ? -39.312 29.062 20.156 1 28.47 2 LEU B O 1
ATOM 910 N N . ARG B 1 3 ? -38.406 30.781 20.891 1 37.53 3 ARG B N 1
ATOM 911 C CA . ARG B 1 3 ? -37.188 30.828 20.078 1 37.53 3 ARG B CA 1
ATOM 912 C C . ARG B 1 3 ? -36.219 29.719 20.5 1 37.53 3 ARG B C 1
ATOM 914 O O . ARG B 1 3 ? -35.75 29.703 21.641 1 37.53 3 ARG B O 1
ATOM 921 N N . ILE B 1 4 ? -36.375 28.406 20.016 1 37.09 4 ILE B N 1
ATOM 922 C CA . ILE B 1 4 ? -35.5 27.312 20.359 1 37.09 4 ILE B CA 1
ATOM 923 C C . ILE B 1 4 ? -34.062 27.656 19.906 1 37.09 4 ILE B C 1
ATOM 925 O O . ILE B 1 4 ? -33.844 28.078 18.766 1 37.09 4 ILE B O 1
ATOM 929 N N . PRO B 1 5 ? -33.125 27.984 20.734 1 40.12 5 PRO B N 1
ATOM 930 C CA . PRO B 1 5 ? -31.75 28.344 20.359 1 40.12 5 PRO B CA 1
ATOM 931 C C . PRO B 1 5 ? -31.047 27.234 19.562 1 40.12 5 PRO B C 1
ATOM 933 O O . PRO B 1 5 ? -31.031 26.078 20 1 40.12 5 PRO B O 1
ATOM 936 N N . VAL B 1 6 ? -31.172 27.062 18.219 1 37 6 VAL B N 1
ATOM 937 C CA . VAL B 1 6 ? -30.562 26.141 17.266 1 37 6 VAL B CA 1
ATOM 938 C C . VAL B 1 6 ? -29.062 26.078 17.484 1 37 6 VAL B C 1
ATOM 940 O O . VAL B 1 6 ? -28.281 26.719 16.781 1 37 6 VAL B O 1
ATOM 943 N N . GLY B 1 7 ? -28.453 26.516 18.594 1 36.97 7 GLY B N 1
ATOM 944 C CA . GLY B 1 7 ? -27 26.609 18.781 1 36.97 7 GLY B CA 1
ATOM 945 C C . GLY B 1 7 ? -26.281 25.312 18.531 1 36.97 7 GLY B C 1
ATOM 946 O O . GLY B 1 7 ? -25.047 25.25 18.594 1 36.97 7 GLY B O 1
ATOM 947 N N . LEU B 1 8 ? -26.859 24.078 19 1 36.84 8 LEU B N 1
ATOM 948 C CA . LEU B 1 8 ? -26.047 22.875 18.984 1 36.84 8 LEU B CA 1
ATOM 949 C C . LEU B 1 8 ? -25.688 22.469 17.562 1 36.84 8 LEU B C 1
ATOM 951 O O . LEU B 1 8 ? -26.531 21.953 16.828 1 36.84 8 LEU B O 1
ATOM 955 N N . SER B 1 9 ? -25.219 23.297 16.703 1 36.28 9 SER B N 1
ATOM 956 C CA . SER B 1 9 ? -24.859 22.828 15.367 1 36.28 9 SER B CA 1
ATOM 957 C C . SER B 1 9 ? -24.078 21.531 15.438 1 36.28 9 SER B C 1
ATOM 959 O O . SER B 1 9 ? -23.078 21.438 16.156 1 36.28 9 SER B O 1
ATOM 961 N N . LEU B 1 10 ? -24.516 20.312 15.344 1 37.38 10 LEU B N 1
ATOM 962 C CA . LEU B 1 10 ? -24.188 18.891 15.273 1 37.38 10 LEU B CA 1
ATOM 963 C C . LEU B 1 10 ? -22.906 18.672 14.461 1 37.38 10 LEU B C 1
ATOM 965 O O . LEU B 1 10 ? -22.484 17.531 14.258 1 37.38 10 LEU B O 1
ATOM 969 N N . GLY B 1 11 ? -22.672 19.484 13.367 1 38.19 11 GLY B N 1
ATOM 970 C CA . GLY B 1 11 ? -21.531 19.203 12.516 1 38.19 11 GLY B CA 1
ATOM 971 C C . GLY B 1 11 ? -20.234 19.078 13.289 1 38.19 11 GLY B C 1
ATOM 972 O O . GLY B 1 11 ? -19.547 20.078 13.523 1 38.19 11 GLY B O 1
ATOM 973 N N . GLN B 1 12 ? -20.156 18.547 14.43 1 38.28 12 GLN B N 1
ATOM 974 C CA . GLN B 1 12 ? -19.047 18.547 15.383 1 38.28 12 GLN B CA 1
ATOM 975 C C . GLN B 1 12 ? -17.703 18.375 14.68 1 38.28 12 GLN B C 1
ATOM 977 O O . GLN B 1 12 ? -17.422 17.328 14.117 1 38.28 12 GLN B O 1
ATOM 982 N N . GLU B 1 13 ? -17.172 19.312 13.82 1 47.12 13 GLU B N 1
ATOM 983 C CA . GLU B 1 13 ? -15.805 19.547 13.344 1 47.12 13 GLU B CA 1
ATOM 984 C C . GLU B 1 13 ? -14.773 19.031 14.352 1 47.12 13 GLU B C 1
ATOM 986 O O . GLU B 1 13 ? -14.898 19.281 15.555 1 47.12 13 GLU B O 1
ATOM 991 N N . VAL B 1 14 ? -14.57 17.719 14.312 1 52.44 14 VAL B N 1
ATOM 992 C CA . VAL B 1 14 ? -13.406 17.422 15.148 1 52.44 14 VAL B CA 1
ATOM 993 C C . VAL B 1 14 ? -12.562 18.688 15.312 1 52.44 14 VAL B C 1
ATOM 995 O O . VAL B 1 14 ? -12.195 19.328 14.328 1 52.44 14 VAL B O 1
ATOM 998 N N . GLY B 1 15 ? -12.852 19.5 16.219 1 57.53 15 GLY B N 1
ATOM 999 C CA . GLY B 1 15 ? -12.156 20.75 16.5 1 57.53 15 GLY B CA 1
ATOM 1000 C C . GLY B 1 15 ? -10.656 20.672 16.281 1 57.53 15 GLY B C 1
ATOM 1001 O O . GLY B 1 15 ? -10.094 19.578 16.234 1 57.53 15 GLY B O 1
ATOM 1002 N N . ASP B 1 16 ? -10.094 21.75 15.633 1 68.12 16 ASP B N 1
ATOM 1003 C CA . ASP B 1 16 ? -8.672 21.953 15.391 1 68.12 16 ASP B CA 1
ATOM 1004 C C . ASP B 1 16 ? -7.828 21.359 16.516 1 68.12 16 ASP B C 1
ATOM 1006 O O . ASP B 1 16 ? -6.781 20.766 16.266 1 68.12 16 ASP B O 1
ATOM 1010 N N . ALA B 1 17 ? -8.5 21.5 17.75 1 72.5 17 ALA B N 1
ATOM 1011 C CA . ALA B 1 17 ? -7.73 21.047 18.906 1 72.5 17 ALA B CA 1
ATOM 1012 C C . ALA B 1 17 ? -7.641 19.516 18.938 1 72.5 17 ALA B C 1
ATOM 1014 O O . ALA B 1 17 ? -6.594 18.953 19.266 1 72.5 17 ALA B O 1
ATOM 1015 N N . GLU B 1 18 ? -8.719 18.891 18.578 1 75.94 18 GLU B N 1
ATOM 1016 C CA . GLU B 1 18 ? -8.727 17.422 18.578 1 75.94 18 GLU B CA 1
ATOM 1017 C C . GLU B 1 18 ? -7.809 16.859 17.516 1 75.94 18 GLU B C 1
ATOM 1019 O O . GLU B 1 18 ? -7.117 15.859 17.734 1 75.94 18 GLU B O 1
ATOM 1024 N N . VAL B 1 19 ? -7.812 17.547 16.453 1 77.44 19 VAL B N 1
ATOM 1025 C CA . VAL B 1 19 ? -6.945 17.109 15.367 1 77.44 19 VAL B CA 1
ATOM 1026 C C . VAL B 1 19 ? -5.48 17.266 15.781 1 77.44 19 VAL B C 1
ATOM 1028 O O . VAL B 1 19 ? -4.672 16.359 15.555 1 77.44 19 VAL B O 1
ATOM 1031 N N . GLU B 1 20 ? -5.25 18.328 16.422 1 80.19 20 GLU B N 1
ATOM 1032 C CA . GLU B 1 20 ? -3.885 18.609 16.859 1 80.19 20 GLU B CA 1
ATOM 1033 C C . GLU B 1 20 ? -3.396 17.562 17.859 1 80.19 20 GLU B C 1
ATOM 1035 O O . GLU B 1 20 ? -2.25 17.109 17.781 1 80.19 20 GLU B O 1
ATOM 1040 N N . GLU B 1 21 ? -4.27 17.203 18.781 1 80.62 21 GLU B N 1
ATOM 1041 C CA . GLU B 1 21 ? -3.887 16.219 19.781 1 80.62 21 GLU B CA 1
ATOM 1042 C C . GLU B 1 21 ? -3.588 14.859 19.156 1 80.62 21 GLU B C 1
ATOM 1044 O O . GLU B 1 21 ? -2.627 14.188 19.531 1 80.62 21 GLU B O 1
ATOM 1049 N N . THR B 1 22 ? -4.469 14.562 18.188 1 81.12 22 THR B N 1
ATOM 1050 C CA . THR B 1 22 ? -4.254 13.289 17.5 1 81.12 22 THR B CA 1
ATOM 1051 C C . THR B 1 22 ? -2.922 13.305 16.75 1 81.12 22 THR B C 1
ATOM 1053 O O . THR B 1 22 ? -2.176 12.32 16.781 1 81.12 22 THR B O 1
ATOM 1056 N N . LEU B 1 23 ? -2.598 14.352 16.141 1 84.94 23 LEU B N 1
ATOM 1057 C CA . LEU B 1 23 ? -1.361 14.461 15.375 1 84.94 23 LEU B CA 1
ATOM 1058 C C . LEU B 1 23 ? -0.145 14.383 16.297 1 84.94 23 LEU B C 1
ATOM 1060 O O . LEU B 1 23 ? 0.864 13.766 15.945 1 84.94 23 LEU B O 1
ATOM 1064 N N . LYS B 1 24 ? -0.346 14.984 17.484 1 85.06 24 LYS B N 1
ATOM 1065 C CA . LYS B 1 24 ? 0.743 14.953 18.453 1 85.06 24 LYS B CA 1
ATOM 1066 C C . LYS B 1 24 ? 0.996 13.531 18.953 1 85.06 24 LYS B C 1
ATOM 1068 O O . LYS B 1 24 ? 2.146 13.109 19.078 1 85.06 24 LYS B O 1
ATOM 1073 N N . ARG B 1 25 ? -0.066 12.922 19.188 1 87.25 25 ARG B N 1
ATOM 1074 C CA . ARG B 1 25 ? 0.038 11.539 19.641 1 87.25 25 ARG B CA 1
ATOM 1075 C C . ARG B 1 25 ? 0.728 10.672 18.594 1 87.25 25 ARG B C 1
ATOM 1077 O O . ARG B 1 25 ? 1.615 9.883 18.922 1 87.25 25 ARG B O 1
ATOM 1084 N N . LEU B 1 26 ? 0.373 10.836 17.406 1 87.5 26 LEU B N 1
ATOM 1085 C CA . LEU B 1 26 ? 0.952 10.039 16.328 1 87.5 26 LEU B CA 1
ATOM 1086 C C . LEU B 1 26 ? 2.43 10.367 16.156 1 87.5 26 LEU B C 1
ATOM 1088 O O . LEU B 1 26 ? 3.244 9.469 15.922 1 87.5 26 LEU B O 1
ATOM 1092 N N . GLN B 1 27 ? 2.699 11.625 16.281 1 89.94 27 GLN B N 1
ATOM 1093 C CA . GLN B 1 27 ? 4.07 12.086 16.094 1 89.94 27 GLN B CA 1
ATOM 1094 C C . GLN B 1 27 ? 4.98 11.578 17.219 1 89.94 27 GLN B C 1
ATOM 1096 O O . GLN B 1 27 ? 6.188 11.43 17.016 1 89.94 27 GLN B O 1
ATOM 1101 N N . SER B 1 28 ? 4.379 11.297 18.359 1 90.31 28 SER B N 1
ATOM 1102 C CA . SER B 1 28 ? 5.168 10.898 19.516 1 90.31 28 SER B CA 1
ATOM 1103 C C . SER B 1 28 ? 5.512 9.414 19.469 1 90.31 28 SER B C 1
ATOM 1105 O O . SER B 1 28 ? 6.352 8.938 20.234 1 90.31 28 SER B O 1
ATOM 1107 N N . GLN B 1 29 ? 4.879 8.719 18.578 1 89.81 29 GLN B N 1
ATOM 1108 C CA . GLN B 1 29 ? 5.156 7.293 18.438 1 89.81 29 GLN B CA 1
ATOM 1109 C C . GLN B 1 29 ? 6.602 7.055 17.984 1 89.81 29 GLN B C 1
ATOM 1111 O O . GLN B 1 29 ? 7.152 7.832 17.219 1 89.81 29 GLN B O 1
ATOM 1116 N N . LYS B 1 30 ? 7.109 5.961 18.453 1 89.31 30 LYS B N 1
ATOM 1117 C CA . LYS B 1 30 ? 8.484 5.621 18.125 1 89.31 30 LYS B CA 1
ATOM 1118 C C . LYS B 1 30 ? 8.648 5.391 16.625 1 89.31 30 LYS B C 1
ATOM 1120 O O . LYS B 1 30 ? 7.844 4.68 16.016 1 89.31 30 LYS B O 1
ATOM 1125 N N . GLY B 1 31 ? 9.672 6.098 16.031 1 92.62 31 GLY B N 1
ATOM 1126 C CA . GLY B 1 31 ? 10.047 5.855 14.648 1 92.62 31 GLY B CA 1
ATOM 1127 C C . GLY B 1 31 ? 9.305 6.734 13.664 1 92.62 31 GLY B C 1
ATOM 1128 O O . GLY B 1 31 ? 9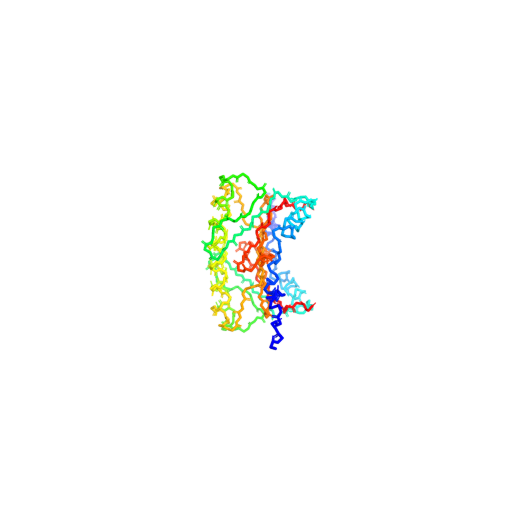.617 6.746 12.469 1 92.62 31 GLY B O 1
ATOM 1129 N N . VAL B 1 32 ? 8.375 7.48 14.203 1 94.56 32 VAL B N 1
ATOM 1130 C CA . VAL B 1 32 ? 7.613 8.344 13.312 1 94.56 32 VAL B CA 1
ATOM 1131 C C . VAL B 1 32 ? 8.461 9.555 12.906 1 94.56 32 VAL B C 1
ATOM 1133 O O . VAL B 1 32 ? 8.969 10.281 13.766 1 94.56 32 VAL B O 1
ATOM 1136 N N . GLN B 1 33 ? 8.539 9.734 11.602 1 95.12 33 GLN B N 1
ATOM 1137 C CA . GLN B 1 33 ? 9.32 10.836 11.062 1 95.12 33 GLN B CA 1
ATOM 1138 C C . GLN B 1 33 ? 8.453 12.062 10.82 1 95.12 33 GLN B C 1
ATOM 1140 O O . GLN B 1 33 ? 8.938 13.195 10.875 1 95.12 33 GLN B O 1
ATOM 1145 N N . GLY B 1 34 ? 7.211 11.859 10.508 1 95.44 34 GLY B N 1
ATOM 1146 C CA . GLY B 1 34 ? 6.32 12.984 10.258 1 95.44 34 GLY B CA 1
ATOM 1147 C C . GLY B 1 34 ? 4.922 12.562 9.859 1 95.44 34 GLY B C 1
ATOM 1148 O O . GLY B 1 34 ? 4.695 11.406 9.492 1 95.44 34 GLY B O 1
ATOM 1149 N N . ILE B 1 35 ? 4.066 13.531 10.008 1 96.06 35 ILE B N 1
ATOM 1150 C CA . ILE B 1 35 ? 2.662 13.352 9.656 1 96.06 35 ILE B CA 1
ATOM 1151 C C . ILE B 1 35 ? 2.205 14.508 8.758 1 96.06 35 ILE B C 1
ATOM 1153 O O . ILE B 1 35 ? 2.537 15.664 9.016 1 96.06 35 ILE B O 1
ATOM 1157 N N . ILE B 1 36 ? 1.524 14.133 7.734 1 95.62 36 ILE B N 1
ATOM 1158 C CA . ILE B 1 36 ? 0.957 15.133 6.832 1 95.62 36 ILE B CA 1
ATOM 1159 C C . ILE B 1 36 ? -0.537 14.875 6.652 1 95.62 36 ILE B C 1
ATOM 1161 O O . ILE B 1 36 ? -0.95 13.742 6.383 1 95.62 36 ILE B O 1
ATOM 1165 N N . VAL B 1 37 ? -1.286 15.906 6.852 1 94.94 37 VAL B N 1
ATOM 1166 C CA . VAL B 1 37 ? -2.715 15.844 6.566 1 94.94 37 VAL B CA 1
ATOM 1167 C C . VAL B 1 37 ? -3.018 16.594 5.27 1 94.94 37 VAL B C 1
ATOM 1169 O O . VAL B 1 37 ? -2.682 17.766 5.129 1 94.94 37 VAL B O 1
ATOM 1172 N N . VAL B 1 38 ? -3.65 15.852 4.371 1 95.62 38 VAL B N 1
ATOM 1173 C CA . VAL B 1 38 ? -3.912 16.438 3.059 1 95.62 38 VAL B CA 1
ATOM 1174 C C . VAL B 1 38 ? -5.41 16.391 2.76 1 95.62 38 VAL B C 1
ATOM 1176 O O . VAL B 1 38 ? -6.109 15.477 3.203 1 95.62 38 VAL B O 1
ATOM 1179 N N . ASN B 1 39 ? -5.883 17.344 2.008 1 93 39 ASN B N 1
ATOM 1180 C CA . ASN B 1 39 ? -7.285 17.328 1.6 1 93 39 ASN B CA 1
ATOM 1181 C C . ASN B 1 39 ? -7.488 16.531 0.316 1 93 39 ASN B C 1
ATOM 1183 O O . ASN B 1 39 ? -6.559 15.883 -0.174 1 93 39 ASN B O 1
ATOM 1187 N N . THR B 1 40 ? -8.719 16.594 -0.239 1 90.81 40 THR B N 1
ATOM 1188 C CA . THR B 1 40 ? -9.109 15.773 -1.379 1 90.81 40 THR B CA 1
ATOM 1189 C C . THR B 1 40 ? -8.359 16.203 -2.637 1 90.81 40 THR B C 1
ATOM 1191 O O . THR B 1 40 ? -8.289 15.445 -3.611 1 90.81 40 THR B O 1
ATOM 1194 N N . GLU B 1 41 ? -7.793 17.406 -2.561 1 91.69 41 GLU B N 1
ATOM 1195 C CA . GLU B 1 41 ? -7.082 17.922 -3.729 1 91.69 41 GLU B CA 1
ATOM 1196 C C . GLU B 1 41 ? -5.582 17.672 -3.615 1 91.69 41 GLU B C 1
ATOM 1198 O O . GLU B 1 41 ? -4.812 18.094 -4.48 1 91.69 41 GLU B O 1
ATOM 1203 N N . GLY B 1 42 ? -5.191 17.125 -2.541 1 93.38 42 GLY B N 1
ATOM 1204 C CA . GLY B 1 42 ? -3.775 16.859 -2.352 1 93.38 42 GLY B CA 1
ATOM 1205 C C . GLY B 1 42 ? -3.014 18.031 -1.761 1 93.38 42 GLY B C 1
ATOM 1206 O O . GLY B 1 42 ? -1.784 18.062 -1.821 1 93.38 42 GLY B O 1
ATOM 1207 N N . ILE B 1 43 ? -3.734 18.969 -1.232 1 95.12 43 ILE B N 1
ATOM 1208 C CA . ILE B 1 43 ? -3.129 20.156 -0.616 1 95.12 43 ILE B CA 1
ATOM 1209 C C . ILE B 1 43 ? -2.904 19.891 0.873 1 95.12 43 ILE B C 1
ATOM 1211 O O . ILE B 1 43 ? -3.84 19.547 1.597 1 95.12 43 ILE B O 1
ATOM 1215 N N . PRO B 1 44 ? -1.69 20.062 1.363 1 95.12 44 PRO B N 1
ATOM 1216 C CA . PRO B 1 44 ? -1.438 19.844 2.789 1 95.12 44 PRO B CA 1
ATOM 1217 C C . PRO B 1 44 ? -2.139 20.859 3.678 1 95.12 44 PRO B C 1
ATOM 1219 O O . PRO B 1 44 ? -2.07 22.062 3.412 1 95.12 44 PRO B O 1
ATOM 1222 N N . ILE B 1 45 ? -2.783 20.422 4.68 1 92.5 45 ILE B N 1
ATOM 1223 C CA . ILE B 1 45 ? -3.475 21.25 5.66 1 92.5 45 ILE B CA 1
ATOM 1224 C C . ILE B 1 45 ? -2.617 21.375 6.918 1 92.5 45 ILE B C 1
ATOM 1226 O O . ILE B 1 45 ? -2.527 22.453 7.504 1 92.5 45 ILE B O 1
ATOM 1230 N N . LYS B 1 46 ? -2.152 20.297 7.383 1 91.75 46 LYS B N 1
ATOM 1231 C CA . LYS B 1 46 ? -1.282 20.203 8.547 1 91.75 46 LYS B CA 1
ATOM 1232 C C . LYS B 1 46 ? -0.097 19.281 8.281 1 91.75 46 LYS B C 1
ATOM 1234 O O . LYS B 1 46 ? -0.228 18.297 7.566 1 91.75 46 LYS B O 1
ATOM 1239 N N . SER B 1 47 ? 1.059 19.688 8.883 1 93.69 47 SER B N 1
ATOM 1240 C CA . SER B 1 47 ? 2.248 18.859 8.711 1 93.69 47 SER B CA 1
ATOM 1241 C C . SER B 1 47 ? 3.236 19.062 9.852 1 93.69 47 SER B C 1
ATOM 1243 O O . SER B 1 47 ? 3.381 20.172 10.367 1 93.69 47 SER B O 1
ATOM 1245 N N . THR B 1 48 ? 3.811 17.984 10.227 1 94.19 48 THR B N 1
ATOM 1246 C CA . THR B 1 48 ? 4.887 18.078 11.203 1 94.19 48 THR B CA 1
ATOM 1247 C C . THR B 1 48 ? 6.246 18.094 10.516 1 94.19 48 THR B C 1
ATOM 1249 O O . THR B 1 48 ? 7.285 18.031 11.18 1 94.19 48 THR B O 1
ATOM 1252 N N . MET B 1 49 ? 6.25 18.094 9.211 1 94.19 49 MET B N 1
ATOM 1253 C CA . MET B 1 49 ? 7.477 18.078 8.422 1 94.19 49 MET B CA 1
ATOM 1254 C C . MET B 1 49 ? 7.754 19.453 7.812 1 94.19 49 MET B C 1
ATOM 1256 O O . MET B 1 49 ? 6.898 20.328 7.859 1 94.19 49 MET B O 1
ATOM 1260 N N . ASP B 1 50 ? 9.016 19.625 7.297 1 95.56 50 ASP B N 1
ATOM 1261 C CA . ASP B 1 50 ? 9.336 20.891 6.656 1 95.56 50 ASP B CA 1
ATOM 1262 C C . ASP B 1 50 ? 8.562 21.062 5.352 1 95.56 50 ASP B C 1
ATOM 1264 O O . ASP B 1 50 ? 8.078 20.078 4.781 1 95.56 50 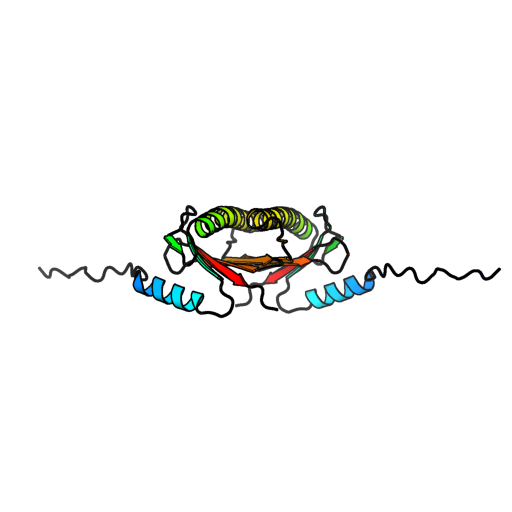ASP B O 1
ATOM 1268 N N . ASN B 1 51 ? 8.445 22.266 4.832 1 95.5 51 ASN B N 1
ATOM 1269 C CA . ASN B 1 51 ? 7.578 22.594 3.711 1 95.5 51 ASN B CA 1
ATOM 1270 C C . ASN B 1 51 ? 7.988 21.859 2.441 1 95.5 51 ASN B C 1
ATOM 1272 O O . ASN B 1 51 ? 7.148 21.266 1.763 1 95.5 51 ASN B O 1
ATOM 1276 N N . PRO B 1 52 ? 9.258 21.812 2.076 1 95.94 52 PRO B N 1
ATOM 1277 C CA . PRO B 1 52 ? 9.633 21.094 0.855 1 95.94 52 PRO B CA 1
ATOM 1278 C C . PRO B 1 52 ? 9.297 19.609 0.917 1 95.94 52 PRO B C 1
ATOM 1280 O O . PRO B 1 52 ? 8.789 19.047 -0.056 1 95.94 52 PRO B O 1
ATOM 1283 N N . THR B 1 53 ? 9.523 19 2.064 1 95.69 53 THR B N 1
ATOM 1284 C CA . THR B 1 53 ? 9.219 17.594 2.254 1 95.69 53 THR B CA 1
ATOM 1285 C C . THR B 1 53 ? 7.707 17.359 2.227 1 95.69 53 THR B C 1
ATOM 1287 O O . THR B 1 53 ? 7.23 16.422 1.591 1 95.69 53 THR B O 1
ATOM 1290 N N . THR B 1 54 ? 6.977 18.25 2.881 1 96.81 54 THR B N 1
ATOM 1291 C CA . THR B 1 54 ? 5.52 18.172 2.914 1 96.81 54 THR B CA 1
ATOM 1292 C C . THR B 1 54 ? 4.945 18.234 1.502 1 96.81 54 THR B C 1
ATOM 1294 O O . THR B 1 54 ? 4.105 17.422 1.132 1 96.81 54 THR B O 1
ATOM 1297 N N . THR B 1 55 ? 5.414 19.188 0.781 1 96.44 55 THR B N 1
ATOM 1298 C CA . THR B 1 55 ? 4.906 19.375 -0.573 1 96.44 55 THR B CA 1
ATOM 1299 C C . THR B 1 55 ? 5.227 18.172 -1.447 1 96.44 55 THR B C 1
ATOM 1301 O O . THR B 1 55 ? 4.371 17.703 -2.201 1 96.44 55 THR B O 1
ATOM 1304 N N . GLN B 1 56 ? 6.41 17.641 -1.299 1 96.06 56 GLN B N 1
ATOM 1305 C CA . GLN B 1 56 ? 6.836 16.5 -2.098 1 96.06 56 GLN B CA 1
ATOM 1306 C C . GLN B 1 56 ? 6 15.266 -1.782 1 96.06 56 GLN B C 1
ATOM 1308 O O . GLN B 1 56 ? 5.438 14.641 -2.686 1 96.06 56 GLN B O 1
ATOM 1313 N N . TYR B 1 57 ? 5.906 14.969 -0.546 1 96.88 57 TYR B N 1
ATOM 1314 C CA . TYR B 1 57 ? 5.133 13.797 -0.14 1 96.88 57 TYR B CA 1
ATOM 1315 C C . TYR B 1 57 ? 3.664 13.961 -0.51 1 96.88 57 TYR B C 1
ATOM 1317 O O . TYR B 1 57 ? 3.045 13.031 -1.033 1 96.88 57 TYR B O 1
ATOM 1325 N N . ALA B 1 58 ? 3.158 15.109 -0.226 1 96.44 58 ALA B N 1
ATOM 1326 C CA . ALA B 1 58 ? 1.736 15.336 -0.477 1 96.44 58 ALA B CA 1
ATOM 1327 C C . ALA B 1 58 ? 1.396 15.109 -1.947 1 96.44 58 ALA B C 1
ATOM 1329 O O . ALA B 1 58 ? 0.43 14.414 -2.27 1 96.44 58 ALA B O 1
ATOM 1330 N N . ASN B 1 59 ? 2.174 15.711 -2.775 1 96 59 ASN B N 1
ATOM 1331 C CA . ASN B 1 59 ? 1.921 15.609 -4.207 1 96 59 ASN B CA 1
ATOM 1332 C C . ASN B 1 59 ? 2.053 14.164 -4.699 1 96 59 ASN B C 1
ATOM 1334 O O . ASN B 1 59 ? 1.126 13.625 -5.305 1 96 59 ASN B O 1
ATOM 1338 N N . LEU B 1 60 ? 3.152 13.539 -4.395 1 96.19 60 LEU B N 1
ATOM 1339 C CA . LEU B 1 60 ? 3.439 12.195 -4.895 1 96.19 60 LEU B CA 1
ATOM 1340 C C . LEU B 1 60 ? 2.465 11.18 -4.312 1 96.19 60 LEU B C 1
ATOM 1342 O O . LEU B 1 60 ? 1.957 10.312 -5.031 1 96.19 60 LEU B O 1
ATOM 1346 N N . MET B 1 61 ? 2.152 11.305 -3.025 1 96.06 61 MET B N 1
ATOM 1347 C CA . MET B 1 61 ? 1.29 10.32 -2.385 1 96.06 61 MET B CA 1
ATOM 1348 C C . MET B 1 61 ? -0.163 10.508 -2.809 1 96.06 61 MET B C 1
ATOM 1350 O O . MET B 1 61 ? -0.913 9.539 -2.922 1 96.06 61 MET B O 1
ATOM 1354 N N . HIS B 1 62 ? -0.462 11.773 -3.014 1 94.56 62 HIS B N 1
ATOM 1355 C CA . HIS B 1 62 ? -1.813 12.008 -3.508 1 94.56 62 HIS B CA 1
ATOM 1356 C C . HIS B 1 62 ? -2.043 11.305 -4.84 1 94.56 62 HIS B C 1
ATOM 1358 O O . HIS B 1 62 ? -3.047 10.609 -5.02 1 94.56 62 HIS B O 1
ATOM 1364 N N . ASN B 1 63 ? -1.159 11.523 -5.746 1 95.81 63 ASN B N 1
ATOM 1365 C CA . 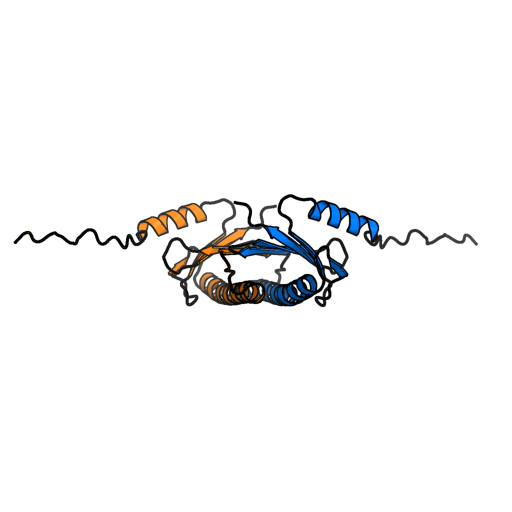ASN B 1 63 ? -1.247 10.867 -7.047 1 95.81 63 ASN B CA 1
ATOM 1366 C C . ASN B 1 63 ? -1.271 9.352 -6.902 1 95.81 63 ASN B C 1
ATOM 1368 O O . ASN B 1 63 ? -2.033 8.672 -7.594 1 95.81 63 ASN B O 1
ATOM 1372 N N . PHE B 1 64 ? -0.512 8.898 -6.039 1 96.5 64 PHE B N 1
ATOM 1373 C CA . PHE B 1 64 ? -0.409 7.457 -5.836 1 96.5 64 PHE B CA 1
ATOM 1374 C C . PHE B 1 64 ? -1.704 6.898 -5.258 1 96.5 64 PHE B C 1
ATOM 1376 O O . PHE B 1 64 ? -2.156 5.824 -5.664 1 96.5 64 PHE B O 1
ATOM 1383 N N . ILE B 1 65 ? -2.318 7.613 -4.395 1 96.25 65 ILE B N 1
ATOM 1384 C CA . ILE B 1 65 ? -3.562 7.188 -3.766 1 96.25 65 ILE B CA 1
ATOM 1385 C C . ILE B 1 65 ? -4.684 7.148 -4.805 1 96.25 65 ILE B C 1
ATOM 1387 O O . ILE B 1 65 ? -5.508 6.234 -4.805 1 96.25 65 ILE B O 1
ATOM 1391 N N . LEU B 1 66 ? -4.715 8.18 -5.672 1 94.94 66 LEU B N 1
ATOM 1392 C CA . LEU B 1 66 ? -5.707 8.188 -6.742 1 94.94 66 LEU B CA 1
ATOM 1393 C C . LEU B 1 66 ? -5.582 6.93 -7.602 1 94.94 66 LEU B C 1
ATOM 1395 O O . LEU B 1 66 ? -6.594 6.316 -7.957 1 94.94 66 LEU B O 1
ATOM 1399 N N . LYS B 1 67 ? -4.402 6.539 -7.879 1 96.88 67 LYS B N 1
ATOM 1400 C CA . LYS B 1 67 ? -4.168 5.328 -8.656 1 96.88 67 LYS B CA 1
ATOM 1401 C C . LYS B 1 67 ? -4.598 4.082 -7.887 1 96.88 67 LYS B C 1
ATOM 1403 O O . LYS B 1 67 ? -5.156 3.15 -8.469 1 96.88 67 LYS B O 1
ATOM 1408 N N . ALA B 1 68 ? -4.25 4.043 -6.609 1 97.69 68 ALA B N 1
ATOM 1409 C CA . ALA B 1 68 ? -4.652 2.92 -5.773 1 97.69 68 ALA B CA 1
ATOM 1410 C C . ALA B 1 68 ? -6.172 2.762 -5.762 1 97.69 68 ALA B C 1
ATOM 1412 O O . ALA B 1 68 ? -6.688 1.651 -5.918 1 97.69 68 ALA B O 1
ATOM 1413 N N . ARG B 1 69 ? -6.824 3.891 -5.578 1 96.06 69 ARG B N 1
ATOM 1414 C CA . ARG B 1 69 ? -8.281 3.873 -5.594 1 96.06 69 ARG B CA 1
ATOM 1415 C C . ARG B 1 69 ? -8.812 3.332 -6.918 1 96.06 69 ARG B C 1
ATOM 1417 O O . ARG B 1 69 ? -9.719 2.494 -6.934 1 96.06 69 ARG B O 1
ATOM 1424 N N . SER B 1 70 ? -8.242 3.818 -7.945 1 97.19 70 SER B N 1
ATOM 1425 C CA . SER B 1 70 ? -8.656 3.371 -9.273 1 97.19 70 SER B CA 1
ATOM 1426 C C . SER B 1 70 ? -8.406 1.879 -9.453 1 97.19 70 SER B C 1
ATOM 1428 O O . SER B 1 70 ? -9.258 1.16 -9.977 1 97.19 70 SER B O 1
ATOM 1430 N N . THR B 1 71 ? -7.258 1.402 -9.055 1 97.25 71 THR B N 1
ATOM 1431 C CA . THR B 1 71 ? -6.898 -0.006 -9.188 1 97.25 71 THR B CA 1
ATOM 1432 C C . THR B 1 71 ? -7.891 -0.888 -8.438 1 97.25 71 THR B C 1
ATOM 1434 O O . THR B 1 71 ? -8.383 -1.883 -8.977 1 97.25 71 THR B O 1
ATOM 1437 N N . VAL B 1 72 ? -8.25 -0.536 -7.207 1 97.38 72 VAL B N 1
ATOM 1438 C CA . VAL B 1 72 ? -9.188 -1.282 -6.379 1 97.38 72 VAL B CA 1
ATOM 1439 C C . VAL B 1 72 ? -10.555 -1.333 -7.059 1 97.38 72 VAL B C 1
ATOM 1441 O O . VAL B 1 72 ? -11.195 -2.387 -7.098 1 97.38 72 VAL B O 1
ATOM 1444 N N . ARG B 1 73 ? -10.953 -0.26 -7.691 1 97.31 73 ARG B N 1
ATOM 1445 C CA . ARG B 1 73 ? -12.273 -0.176 -8.32 1 97.31 73 ARG B CA 1
ATOM 1446 C C . ARG B 1 73 ? -12.289 -0.915 -9.648 1 97.31 73 ARG B C 1
ATOM 1448 O O . ARG B 1 73 ? -13.336 -1.404 -10.078 1 97.31 73 ARG B O 1
ATOM 1455 N N . GLU B 1 74 ? -11.109 -0.962 -10.289 1 96.75 74 GLU B N 1
ATOM 1456 C CA . GLU B 1 74 ? -11.008 -1.738 -11.523 1 96.75 74 GLU B CA 1
ATOM 1457 C C . GLU B 1 74 ? -11.148 -3.232 -11.242 1 96.75 74 GLU B C 1
ATOM 1459 O O . GLU B 1 74 ? -11.68 -3.975 -12.07 1 96.75 74 GLU B O 1
ATOM 1464 N N . ILE B 1 75 ? -10.648 -3.666 -10.094 1 95.06 75 ILE B N 1
ATOM 1465 C CA . ILE B 1 75 ? -10.781 -5.059 -9.688 1 95.06 75 ILE B CA 1
ATOM 1466 C C . ILE B 1 75 ? -12.234 -5.348 -9.312 1 95.06 75 ILE B C 1
ATOM 1468 O O . ILE B 1 75 ? -12.789 -6.371 -9.711 1 95.06 75 ILE B O 1
ATOM 1472 N N . ASP B 1 76 ? -12.773 -4.438 -8.555 1 95.5 76 ASP B N 1
ATOM 1473 C CA . ASP B 1 76 ? -14.156 -4.52 -8.109 1 95.5 76 ASP B CA 1
ATOM 1474 C C . ASP B 1 76 ? -14.781 -3.129 -7.984 1 95.5 76 ASP B C 1
ATOM 1476 O O . ASP B 1 76 ? -14.484 -2.395 -7.039 1 95.5 76 ASP B O 1
ATOM 1480 N N . PRO B 1 77 ? -15.703 -2.734 -8.922 1 96.44 77 PRO B N 1
ATOM 1481 C CA . PRO B 1 77 ? -16.25 -1.379 -8.961 1 96.44 77 PRO B CA 1
ATOM 1482 C C . PRO B 1 77 ? -17 -1.003 -7.68 1 96.44 77 PRO B C 1
ATOM 1484 O O . PRO B 1 77 ? -17.266 0.177 -7.441 1 96.44 77 PRO B O 1
ATOM 1487 N N . GLN B 1 78 ? -17.375 -1.965 -6.84 1 96.88 78 GLN B N 1
ATOM 1488 C CA . GLN B 1 78 ? -18.094 -1.679 -5.602 1 96.88 78 GLN B CA 1
ATOM 1489 C C . GLN B 1 78 ? -17.125 -1.591 -4.418 1 96.88 78 GLN B C 1
ATOM 1491 O O . GLN B 1 78 ? -17.562 -1.453 -3.273 1 96.88 78 GLN B O 1
ATOM 1496 N N . ASN B 1 79 ? -15.969 -1.819 -4.688 1 96.81 79 ASN B N 1
ATOM 1497 C CA . ASN B 1 79 ? -14.93 -1.804 -3.656 1 96.81 79 ASN B CA 1
ATOM 1498 C C . ASN B 1 79 ? -14.281 -0.427 -3.533 1 96.81 79 ASN B C 1
ATOM 1500 O O . ASN B 1 79 ? -14.344 0.378 -4.465 1 96.81 79 ASN B O 1
ATOM 1504 N N . ASP B 1 80 ? -13.734 -0.111 -2.311 1 96.88 80 ASP B N 1
ATOM 1505 C CA . ASP B 1 80 ? -13.078 1.171 -2.068 1 96.88 80 ASP B CA 1
ATOM 1506 C C . ASP B 1 80 ? -11.805 0.99 -1.246 1 96.88 80 ASP B C 1
ATOM 1508 O O . ASP B 1 80 ? -11.758 0.155 -0.34 1 96.88 80 ASP B O 1
ATOM 1512 N N . LEU B 1 81 ? -10.906 1.825 -1.538 1 96.69 81 LEU B N 1
ATOM 1513 C CA . LEU B 1 81 ? -9.664 1.836 -0.785 1 96.69 81 LEU B CA 1
ATOM 1514 C C . LEU B 1 81 ? -9.883 2.375 0.625 1 96.69 81 LEU B C 1
ATOM 1516 O O . LEU B 1 81 ? -10.547 3.396 0.807 1 96.69 81 LEU B O 1
ATOM 1520 N N . THR B 1 82 ? -9.312 1.696 1.691 1 96.25 82 THR B N 1
ATOM 1521 C CA . THR B 1 82 ? -9.469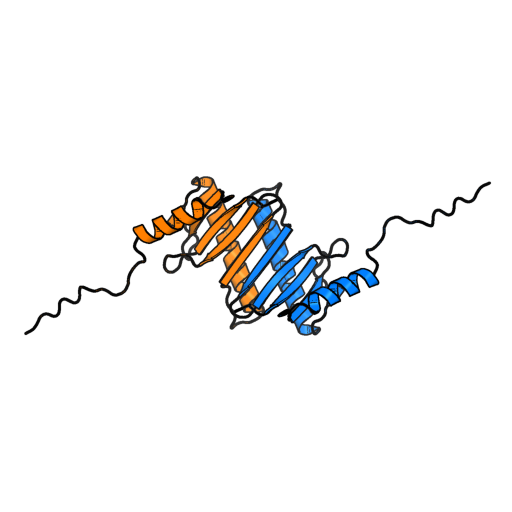 2.184 3.057 1 96.25 82 THR B CA 1
ATOM 1522 C C . THR B 1 82 ? -8.109 2.467 3.691 1 96.25 82 THR B C 1
ATOM 1524 O O . THR B 1 82 ? -8.008 3.26 4.629 1 96.25 82 THR B O 1
ATOM 1527 N N . PHE B 1 83 ? -7.074 1.791 3.176 1 96.81 83 PHE B N 1
ATOM 1528 C CA . PHE B 1 83 ? -5.746 1.934 3.764 1 96.81 83 PHE B CA 1
ATOM 1529 C C . PHE B 1 83 ? -4.668 1.538 2.766 1 96.81 83 PHE B C 1
ATOM 1531 O O . PHE B 1 83 ? -4.891 0.679 1.909 1 96.81 83 PHE B O 1
ATOM 1538 N N . LEU B 1 84 ? -3.559 2.264 2.824 1 97.62 84 LEU B N 1
ATOM 1539 C CA . LEU B 1 84 ? -2.406 1.992 1.973 1 97.62 84 LEU B CA 1
ATOM 1540 C C . LEU B 1 84 ? -1.111 2.039 2.777 1 97.62 84 LEU B C 1
ATOM 1542 O O . LEU B 1 84 ? -0.919 2.936 3.602 1 97.62 84 LEU B O 1
ATOM 1546 N N . ARG B 1 85 ? -0.262 1.007 2.588 1 97.5 85 ARG B N 1
ATOM 1547 C CA . ARG B 1 85 ? 1.038 0.983 3.25 1 97.5 85 ARG B CA 1
ATOM 1548 C C . ARG B 1 85 ? 2.148 0.628 2.268 1 97.5 85 ARG B C 1
ATOM 1550 O O . ARG B 1 85 ? 2.047 -0.361 1.539 1 97.5 85 ARG B O 1
ATOM 1557 N N . ILE B 1 86 ? 3.133 1.473 2.295 1 97.81 86 ILE B N 1
ATOM 1558 C CA . ILE B 1 86 ? 4.316 1.273 1.463 1 97.81 86 ILE B CA 1
ATOM 1559 C C . ILE B 1 86 ? 5.551 1.136 2.348 1 97.81 86 ILE B C 1
ATOM 1561 O O . ILE B 1 86 ? 5.789 1.969 3.227 1 97.81 86 ILE B O 1
ATOM 1565 N N . ARG B 1 87 ? 6.273 0.059 2.115 1 97.31 87 ARG B N 1
ATOM 1566 C CA . ARG B 1 87 ? 7.559 -0.097 2.789 1 97.31 87 ARG B CA 1
ATOM 1567 C C . ARG B 1 87 ? 8.711 -0.055 1.792 1 97.31 87 ARG B C 1
ATOM 1569 O O . ARG B 1 87 ? 8.656 -0.696 0.741 1 97.31 87 ARG B O 1
ATOM 1576 N N . SER B 1 88 ? 9.594 0.765 2.107 1 97.25 88 SER B N 1
ATOM 1577 C CA . SER B 1 88 ? 10.828 0.855 1.334 1 97.25 88 SER B CA 1
ATOM 1578 C C . SER B 1 88 ? 12.031 0.407 2.156 1 97.25 88 SER B C 1
ATOM 1580 O O . SER B 1 88 ? 11.883 -0.005 3.309 1 97.25 88 SER B O 1
ATOM 1582 N N . LYS B 1 89 ? 13.234 0.44 1.609 1 95.81 89 LYS B N 1
ATOM 1583 C CA . LYS B 1 89 ? 14.477 0.098 2.309 1 95.81 89 LYS B CA 1
ATOM 1584 C C . LYS B 1 89 ? 14.742 1.063 3.459 1 95.81 89 LYS B C 1
ATOM 1586 O O . LYS B 1 89 ? 15.383 0.699 4.445 1 95.81 89 LYS B O 1
ATOM 1591 N N . LYS B 1 90 ? 14.148 2.242 3.439 1 95.69 90 LYS B N 1
ATOM 1592 C CA . LYS B 1 90 ? 14.523 3.291 4.383 1 95.69 90 LYS B CA 1
ATOM 1593 C C . LYS B 1 90 ? 13.367 3.641 5.312 1 95.69 90 LYS B C 1
ATOM 1595 O O . LYS B 1 90 ? 13.578 3.947 6.488 1 95.69 90 LYS B O 1
ATOM 1600 N N . ASN B 1 91 ? 12.148 3.568 4.77 1 96.62 91 ASN B N 1
ATOM 1601 C CA . ASN B 1 91 ? 11.023 4.008 5.59 1 96.62 91 ASN B CA 1
ATOM 1602 C C . ASN B 1 91 ? 9.727 3.316 5.18 1 96.62 91 ASN B C 1
ATOM 1604 O O . ASN B 1 91 ? 9.711 2.539 4.223 1 96.62 91 ASN B O 1
ATOM 1608 N N . GLU B 1 92 ? 8.797 3.557 5.98 1 97.12 92 GLU B N 1
ATOM 1609 C CA . GLU B 1 92 ? 7.426 3.152 5.691 1 97.12 92 GLU B CA 1
ATOM 1610 C C . GLU B 1 92 ? 6.504 4.363 5.582 1 97.12 92 GLU B C 1
ATOM 1612 O O . GLU B 1 92 ? 6.641 5.324 6.34 1 97.12 92 GLU B O 1
ATOM 1617 N N . ILE B 1 93 ? 5.602 4.27 4.711 1 97.62 93 ILE B N 1
ATOM 1618 C CA . ILE B 1 93 ? 4.586 5.301 4.535 1 97.62 93 ILE B CA 1
ATOM 1619 C C . ILE B 1 93 ? 3.193 4.684 4.672 1 97.62 93 ILE B C 1
ATOM 1621 O O . ILE B 1 93 ? 2.895 3.672 4.035 1 97.62 93 ILE B O 1
ATOM 1625 N N . MET B 1 94 ? 2.375 5.277 5.469 1 97 94 MET B N 1
ATOM 1626 C CA . MET B 1 94 ? 1.002 4.82 5.664 1 97 94 MET B CA 1
ATOM 1627 C C . MET B 1 94 ? 0.009 5.938 5.348 1 97 94 MET B C 1
ATOM 1629 O O . MET B 1 94 ? 0.247 7.098 5.684 1 97 94 MET B O 1
ATOM 1633 N N . VAL B 1 95 ? -1.019 5.543 4.652 1 96.88 95 VAL B N 1
ATOM 1634 C CA . VAL B 1 95 ? -2.055 6.504 4.289 1 96.88 95 VAL B CA 1
ATOM 1635 C C . VAL B 1 95 ? -3.42 5.988 4.746 1 96.88 95 VAL B C 1
ATOM 1637 O O . VAL B 1 95 ? -3.799 4.859 4.43 1 96.88 95 VAL B O 1
ATOM 1640 N N . ALA B 1 96 ? -4.094 6.758 5.465 1 94.5 96 ALA B N 1
ATOM 1641 C CA . ALA B 1 96 ? -5.43 6.457 5.969 1 94.5 96 ALA B CA 1
ATOM 1642 C C . ALA B 1 96 ? -6.312 7.699 5.965 1 94.5 96 ALA B C 1
ATOM 1644 O O . ALA B 1 96 ? -5.816 8.82 5.824 1 94.5 96 ALA B O 1
ATOM 1645 N N . PRO B 1 97 ? -7.598 7.383 6.035 1 89.81 97 PRO B N 1
ATOM 1646 C CA . PRO B 1 97 ? -8.461 8.555 6.18 1 89.81 97 PRO B CA 1
ATOM 1647 C C . PRO B 1 97 ? -8.086 9.422 7.375 1 89.81 97 PRO B C 1
ATOM 1649 O O . PRO B 1 97 ? -7.703 8.898 8.43 1 89.81 97 PRO B O 1
ATOM 1652 N N . GLY B 1 98 ? -8.117 10.68 7.215 1 83.88 98 GLY B N 1
ATOM 1653 C CA . GLY B 1 98 ? -7.758 11.609 8.273 1 83.88 98 GLY B CA 1
ATOM 1654 C C . GLY B 1 98 ? -8.859 11.797 9.297 1 83.88 98 GLY B C 1
ATOM 1655 O O . GLY B 1 98 ? -9.961 11.266 9.141 1 83.88 98 GLY B O 1
ATOM 1656 N N . ALA B 1 99 ? -8.438 12.469 10.383 1 77.12 99 ALA B N 1
ATOM 1657 C CA . ALA B 1 99 ? -9.367 12.773 11.469 1 77.12 99 ALA B CA 1
ATOM 1658 C C . ALA B 1 99 ? -10.383 13.828 11.039 1 77.12 99 ALA B C 1
ATOM 1660 O O . ALA B 1 99 ? -11.477 13.914 11.602 1 77.12 99 ALA B O 1
ATOM 1661 N N . MET B 1 100 ? -9.922 14.602 10.055 1 78.44 100 MET B N 1
ATOM 1662 C CA . MET B 1 100 ? -10.805 15.641 9.523 1 78.44 100 MET B CA 1
ATOM 1663 C C . MET B 1 100 ? -11.578 15.133 8.312 1 78.44 100 MET B C 1
ATOM 1665 O O . MET B 1 100 ? -11.117 14.234 7.613 1 78.44 100 MET B O 1
ATOM 1669 N N . GLU B 1 101 ? -12.773 15.688 8.18 1 83.12 101 GLU B N 1
ATOM 1670 C CA . GLU B 1 101 ? -13.586 15.289 7.039 1 83.12 101 GLU B CA 1
ATOM 1671 C C . GLU B 1 101 ? -12.859 15.547 5.723 1 83.12 101 GLU B C 1
ATOM 1673 O O . GLU B 1 101 ? -12.258 16.609 5.535 1 83.12 101 GLU B O 1
ATOM 1678 N N . ARG B 1 102 ? -12.852 14.555 4.875 1 87.75 102 ARG B N 1
ATOM 1679 C CA . ARG B 1 102 ? -12.328 14.641 3.514 1 87.75 102 ARG B CA 1
ATOM 1680 C C . ARG B 1 102 ? -10.828 14.906 3.514 1 87.75 102 ARG B C 1
ATOM 1682 O O . ARG B 1 102 ? -10.352 15.789 2.799 1 87.75 102 ARG B O 1
ATOM 1689 N N . THR B 1 103 ? -10.156 14.328 4.484 1 91.44 103 THR B N 1
ATOM 1690 C CA . THR B 1 103 ? -8.703 14.438 4.504 1 91.44 103 THR B CA 1
ATOM 1691 C C . THR B 1 103 ? -8.062 13.047 4.574 1 91.44 103 THR B C 1
ATOM 1693 O O . THR B 1 103 ? -8.719 12.07 4.938 1 91.44 103 THR B O 1
ATOM 1696 N N . GLU B 1 104 ? -6.883 13.016 4.129 1 93.44 104 GLU B N 1
ATOM 1697 C CA . GLU B 1 104 ? -6.031 11.836 4.277 1 93.44 104 GLU B CA 1
ATOM 1698 C C . GLU B 1 104 ? -4.836 12.133 5.184 1 93.44 104 GLU B C 1
ATOM 1700 O O . GLU B 1 104 ? -4.332 13.258 5.207 1 93.44 104 GLU B O 1
ATOM 1705 N N . GLU B 1 105 ? -4.547 11.219 5.883 1 94.5 105 GLU B N 1
ATOM 1706 C CA . GLU B 1 105 ? -3.389 11.328 6.762 1 94.5 105 GLU B CA 1
ATOM 1707 C C . GLU B 1 105 ? -2.238 10.453 6.273 1 94.5 105 GLU B C 1
ATOM 1709 O O . GLU B 1 105 ? -2.406 9.25 6.074 1 94.5 105 GLU B O 1
ATOM 1714 N N . LEU B 1 106 ? -1.139 11.133 6.066 1 96.56 106 LEU B N 1
ATOM 1715 C CA . LEU B 1 106 ? 0.096 10.453 5.684 1 96.56 106 LEU B CA 1
ATOM 1716 C C . LEU B 1 106 ? 1.054 10.359 6.867 1 96.56 106 LEU B C 1
ATOM 1718 O O . LEU B 1 106 ? 1.359 11.375 7.504 1 96.56 106 LEU B O 1
ATOM 1722 N N . LYS B 1 107 ? 1.415 9.133 7.207 1 96.12 107 LYS B N 1
ATOM 1723 C CA . LYS B 1 107 ? 2.398 8.914 8.266 1 96.12 107 LYS B CA 1
ATOM 1724 C C . LYS B 1 107 ? 3.676 8.297 7.703 1 96.12 107 LYS B C 1
ATOM 1726 O O . LYS B 1 107 ? 3.627 7.27 7.02 1 96.12 107 LYS B O 1
ATOM 1731 N N . VAL B 1 108 ? 4.723 8.961 7.938 1 97.19 108 VAL B N 1
ATOM 1732 C CA . VAL B 1 108 ? 6.031 8.461 7.531 1 97.19 108 VAL B CA 1
ATOM 1733 C C . VAL B 1 108 ? 6.805 7.977 8.758 1 97.19 108 VAL B C 1
ATOM 1735 O O . VAL B 1 108 ? 6.973 8.719 9.727 1 97.19 108 VAL B O 1
ATOM 1738 N N . GLN B 1 109 ? 7.207 6.742 8.703 1 96.31 109 GLN B N 1
ATOM 1739 C CA . GLN B 1 109 ? 7.891 6.141 9.844 1 96.31 109 GLN B CA 1
ATOM 1740 C C . GLN B 1 109 ? 9.172 5.438 9.406 1 96.31 109 GLN B C 1
ATOM 1742 O O . GLN B 1 109 ? 9.242 4.883 8.312 1 96.31 109 GLN B O 1
ATOM 1747 N N . ARG B 1 110 ? 10.148 5.5 10.266 1 93.5 110 ARG B N 1
ATOM 1748 C CA . ARG B 1 110 ? 11.383 4.766 9.992 1 93.5 110 ARG B CA 1
ATOM 1749 C C . ARG B 1 110 ? 11.125 3.264 9.945 1 93.5 110 ARG B C 1
ATOM 1751 O O . ARG B 1 110 ? 10.219 2.762 10.617 1 93.5 110 ARG B O 1
ATOM 1758 N N . LYS B 1 111 ? 11.844 2.646 8.938 1 85.88 111 LYS B N 1
ATOM 1759 C CA . LYS B 1 111 ? 11.695 1.197 8.828 1 85.88 111 LYS B CA 1
ATOM 1760 C C . LYS B 1 111 ? 12.086 0.507 10.133 1 85.88 111 LYS B C 1
ATOM 1762 O O . LYS B 1 111 ? 13.148 0.785 10.703 1 85.88 111 LYS B O 1
ATOM 1767 N N . GLN B 1 112 ? 11.125 -0.151 10.828 1 67 112 GLN B N 1
ATOM 1768 C CA . GLN B 1 112 ? 11.438 -0.842 12.07 1 67 112 GLN B CA 1
ATOM 1769 C C . GLN B 1 112 ? 12.312 -2.068 11.812 1 67 112 GLN B C 1
ATOM 1771 O O . GLN B 1 112 ? 12.172 -2.73 10.789 1 67 112 GLN B O 1
ATOM 1776 N N . ARG B 1 113 ? 13.656 -2.162 12.305 1 54.72 113 ARG B N 1
ATOM 1777 C CA . ARG B 1 113 ? 14.578 -3.293 12.266 1 54.72 113 ARG B CA 1
ATOM 1778 C C . ARG B 1 113 ? 13.883 -4.578 12.711 1 54.72 113 ARG B C 1
ATOM 1780 O O . ARG B 1 113 ? 12.961 -4.547 13.523 1 54.72 113 ARG B O 1
#

Secondary structure (DSSP, 8-state):
---------S-----HHHHHHHHHHHHHSTTEEEEEEEETTS-EEEESS-HHHHHHHHHHHHHHHHHHHHHHHHH-TT--EEEEEEEESSEEEEEEE-SSTTEEEEEEEE---/---------------HHHHHHHHHHHHHSTTEEEEEEEETTS-EEEESS-HHHHHHHHHHHHHHHHHHHHHHHHH-TT--EEEEEEEESSEEEEEEE-SSTTEEEEEEEE---

pLDDT: mean 85.12, std 19.41, range [28.47, 97.81]

Radius of gyration: 22.27 Å; Cα contacts (8 Å, |Δi|>4): 376; chains: 2; bounding box: 87×69×39 Å

Organism: Acinonyx jubatus (NCBI:txid32536)

InterPro domains:
  IPR004942 Roadblock/LAMTOR2 domain [PF03259] (19-98)
  IPR004942 Roadblock/LAMTOR2 domain [SM00960] (19-103)

Solvent-accessible surface area (backbone atoms only — not comparable to full-atom values): 12485 Å² total; per-residue (Å²): 136,85,81,75,81,81,68,79,71,76,78,69,61,68,43,73,64,55,50,48,50,52,51,50,55,55,51,66,39,88,52,41,70,31,41,37,33,22,38,86,84,32,49,72,78,45,62,71,48,58,67,72,59,44,51,51,49,32,48,57,48,39,57,49,48,54,49,50,38,49,51,43,25,71,78,35,76,90,43,45,65,57,38,41,38,40,30,34,77,65,31,29,40,36,38,33,72,32,88,50,88,70,25,34,28,37,38,33,25,48,52,80,130,137,84,80,74,81,82,69,79,70,76,78,70,61,69,44,72,65,54,49,48,52,51,50,50,55,55,51,68,39,88,54,40,69,30,40,36,30,22,39,86,84,33,50,72,78,45,62,70,49,58,68,72,59,44,54,49,49,32,48,55,49,39,56,48,47,56,49,49,38,48,52,43,24,72,76,34,78,89,41,45,65,58,37,41,39,41,31,35,77,64,31,30,41,37,40,33,73,32,86,48,88,69,25,36,28,38,40,34,27,48,52,80,131

Sequence (226 aa):
MLRIPVGLSLGQEVGDAEVEETLKRLQSQKGVQGIIVVNTEGIPIKSTMDNPTTTQYANLMHNFILKARSTVREIDPQNDLTFLRIRSKKNEIMVAPGAMERTEELKVQRKQRMLRIPVGLSLGQEVGDAEVEETLKRLQSQKGVQGIIVVNTEGIPIKSTMDNPTTTQYANLMHNFILKARSTVREIDPQNDLTFLRIRSKKNEIMVAPGAMERTEELKVQRKQR

Nearest PDB structures (foldseek):
  2hz5-assembly2_A-2  TM=9.731E-01  e=9.927E-13  Homo sapiens
  8j07-assembly1_q5  TM=9.582E-01  e=4.777E-12  Homo sapiens
  3l9k-assembly5_A  TM=9.468E-01  e=2.593E-11  Drosophila melanogaster
  3l7h-assembly1_A  TM=9.556E-01  e=6.819E-11  Drosophila melanogaster
  8glv-assembly1_BR  TM=8.913E-01  e=4.178E-10  Chlamydomonas reinhardtii

Foldseek 3Di:
DDPPPPPPPVPPFCPPVNQVVVLVVLCPDPQWPKKFKAALVLHTDDIPDDDVVNSVCSVVVNVVQVVVQVVQCVVPVVDGDAKDWDDDPFWIWIWGAGPGPRMIMIIIGGDDD/DDPPPPPPPVPPFCPPVNQVVVLVVLCPDPQWPKKFKAALVLHTDDIPDDDVVNSVCSVVVNVVQVVVQVVQCVVPVVDGDAKDWDDDPFWIWIWGAGPGPRMIMIIIGGDDD